Protein AF-A0A1D2R1W0-F1 (afdb_monomer_lite)

Sequence (297 aa):
MSVRGTYRFDIQDDGNIVDNTENIERARRLFRDGTIIGGQWGPGRQGDFVYGGWHCLCHLLAGSGAYQSNSGYLWAAITHAGDEDRYLATVTTREADGTARTVNLDSSEGRNLVEQAALLGYVEGSSMGHISARNVQDPPNAFNSWPRQVFDQTAGSNASGGTVWEHWSTTRDLRRSDPIGDSVLRAYITLVSALGGKFVAAVARGRRTYNHPVQLCALVKAGFIAREEALWDTTPYRIPSDAERLLQEARPDDCLRAVESLSWTPSGGQRYFMFSRKINSWSDRRSVEYDLNLQGI

Structure (mmCIF, N/CA/C/O backbone):
data_AF-A0A1D2R1W0-F1
#
_entry.id   AF-A0A1D2R1W0-F1
#
loop_
_atom_site.group_PDB
_atom_site.id
_atom_site.type_symbol
_atom_site.label_atom_id
_atom_site.label_alt_id
_atom_site.label_comp_id
_atom_site.label_asym_id
_atom_site.label_entity_id
_atom_site.label_seq_id
_atom_site.pdbx_PDB_ins_code
_atom_site.Cartn_x
_atom_site.Cartn_y
_atom_site.Cartn_z
_atom_site.occupancy
_atom_site.B_iso_or_equiv
_atom_site.auth_seq_id
_atom_site.auth_comp_id
_atom_site.auth_asym_id
_atom_site.auth_atom_id
_atom_site.pdbx_PDB_model_num
ATOM 1 N N . MET A 1 1 ? 3.106 -25.312 -1.133 1.00 69.19 1 MET A N 1
ATOM 2 C CA . MET A 1 1 ? 3.716 -24.087 -1.694 1.00 69.19 1 MET A CA 1
ATOM 3 C C . MET A 1 1 ? 3.819 -24.217 -3.200 1.00 69.19 1 MET A C 1
ATOM 5 O O . MET A 1 1 ? 4.517 -25.101 -3.689 1.00 69.19 1 MET A O 1
ATOM 9 N N . SER A 1 2 ? 3.073 -23.382 -3.916 1.00 92.69 2 SER A N 1
ATOM 10 C CA . SER A 1 2 ? 3.130 -23.280 -5.376 1.00 92.69 2 SER A CA 1
ATOM 11 C C . SER A 1 2 ? 3.829 -21.975 -5.778 1.00 92.69 2 SER A C 1
ATOM 13 O O . SER A 1 2 ? 4.151 -21.156 -4.917 1.00 92.69 2 SER A O 1
ATOM 15 N N . VAL A 1 3 ? 4.138 -21.806 -7.067 1.00 96.69 3 VAL A N 1
ATOM 16 C CA . VAL A 1 3 ? 4.799 -20.598 -7.588 1.00 96.69 3 VAL A CA 1
ATOM 17 C C . VAL A 1 3 ? 3.959 -19.946 -8.681 1.00 96.69 3 VAL A C 1
ATOM 19 O O . VAL A 1 3 ? 3.321 -20.653 -9.463 1.00 96.69 3 VAL A O 1
ATOM 22 N N . ARG A 1 4 ? 3.992 -18.611 -8.775 1.00 97.31 4 ARG A N 1
ATOM 23 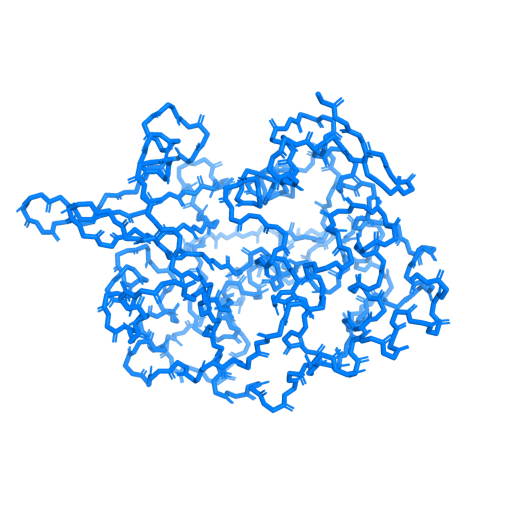C CA . ARG A 1 4 ? 3.219 -17.835 -9.760 1.00 97.31 4 ARG A CA 1
ATOM 24 C C . ARG A 1 4 ? 4.104 -16.954 -10.650 1.00 97.31 4 ARG A C 1
ATOM 26 O O . ARG A 1 4 ? 5.038 -16.307 -10.177 1.00 97.31 4 ARG A O 1
ATOM 33 N N . GLY A 1 5 ? 3.753 -16.911 -11.940 1.00 97.44 5 GLY A N 1
ATOM 34 C CA . GLY A 1 5 ? 4.282 -15.995 -12.961 1.00 97.44 5 GLY A CA 1
ATOM 35 C C . GLY A 1 5 ? 5.772 -16.125 -13.288 1.00 97.44 5 GLY A C 1
ATOM 36 O O . GLY A 1 5 ? 6.462 -17.047 -12.851 1.00 97.44 5 GLY A O 1
ATOM 37 N N . THR A 1 6 ? 6.278 -15.193 -14.101 1.00 97.94 6 THR A N 1
ATOM 38 C CA . THR A 1 6 ? 7.645 -15.264 -14.652 1.00 97.94 6 THR A CA 1
ATOM 39 C C . THR A 1 6 ? 8.744 -15.061 -13.606 1.00 97.94 6 THR A C 1
ATOM 41 O O . THR A 1 6 ? 9.870 -15.514 -13.816 1.00 97.94 6 THR A O 1
ATOM 44 N N . TYR A 1 7 ? 8.429 -14.436 -12.466 1.00 98.19 7 TYR A N 1
ATOM 45 C CA . TYR A 1 7 ? 9.367 -14.234 -11.352 1.00 98.19 7 TYR A CA 1
ATOM 46 C C . TYR A 1 7 ? 9.275 -15.347 -10.307 1.00 98.19 7 TYR A C 1
ATOM 48 O O . TYR A 1 7 ? 10.108 -15.394 -9.401 1.00 98.19 7 TYR A O 1
ATOM 56 N N . ARG A 1 8 ? 8.321 -16.278 -10.471 1.00 98.06 8 ARG A N 1
ATOM 57 C CA . ARG A 1 8 ? 8.125 -17.456 -9.620 1.00 98.06 8 ARG A CA 1
ATOM 58 C C . ARG A 1 8 ? 7.951 -17.083 -8.147 1.00 98.06 8 ARG A C 1
ATOM 60 O O . ARG A 1 8 ? 8.644 -17.644 -7.303 1.00 98.06 8 ARG A O 1
ATOM 67 N N . PHE A 1 9 ? 7.069 -16.126 -7.857 1.00 98.50 9 PHE A N 1
ATOM 68 C CA . PHE A 1 9 ? 6.722 -15.778 -6.476 1.00 98.50 9 PHE A CA 1
ATOM 69 C C . PHE A 1 9 ? 6.135 -16.993 -5.767 1.00 98.50 9 PHE A C 1
ATOM 71 O O . PHE A 1 9 ? 5.276 -17.664 -6.340 1.00 98.50 9 PHE A O 1
ATOM 78 N N . ASP A 1 10 ? 6.590 -17.261 -4.545 1.00 98.38 10 ASP A N 1
ATOM 79 C CA . ASP A 1 10 ? 6.006 -18.310 -3.714 1.00 98.38 10 ASP A CA 1
ATOM 80 C C . ASP A 1 10 ? 4.635 -17.834 -3.233 1.00 98.38 10 ASP A C 1
ATOM 82 O O . ASP A 1 10 ? 4.507 -16.704 -2.747 1.00 98.38 10 ASP A O 1
ATOM 86 N N . ILE A 1 11 ? 3.624 -18.688 -3.371 1.00 97.69 11 ILE A N 1
ATOM 87 C CA . ILE A 1 11 ? 2.249 -18.391 -2.970 1.00 97.69 11 ILE A CA 1
ATOM 88 C C . ILE A 1 11 ? 1.734 -19.400 -1.938 1.00 97.69 11 ILE A C 1
ATOM 90 O O . ILE A 1 11 ? 2.079 -20.592 -1.959 1.00 97.69 11 ILE A O 1
ATOM 94 N N . GLN A 1 12 ? 0.922 -18.876 -1.025 1.00 94.38 12 GLN A N 1
ATOM 95 C CA . GLN A 1 12 ? 0.137 -19.610 -0.045 1.00 94.38 12 GLN A CA 1
ATOM 96 C C . GLN A 1 12 ? -1.033 -20.334 -0.728 1.00 94.38 12 GLN A C 1
ATOM 98 O O . GLN A 1 12 ? -1.335 -20.097 -1.902 1.00 94.38 12 GLN A O 1
ATOM 103 N N . ASP A 1 13 ? -1.698 -21.228 0.003 1.00 92.62 13 ASP A N 1
ATOM 104 C CA . ASP A 1 13 ? -2.807 -22.025 -0.535 1.00 92.62 13 ASP A CA 1
ATOM 105 C C . ASP A 1 13 ? -4.048 -21.171 -0.860 1.00 92.62 13 ASP A C 1
ATOM 107 O O . ASP A 1 13 ? -4.840 -21.535 -1.727 1.00 92.62 13 ASP A O 1
ATOM 111 N N . ASP A 1 14 ? -4.187 -20.005 -0.223 1.00 90.06 14 ASP A N 1
ATOM 112 C CA . ASP A 1 14 ? -5.220 -19.004 -0.516 1.00 90.06 14 ASP A CA 1
ATOM 113 C C . ASP A 1 14 ? -4.886 -18.107 -1.731 1.00 90.06 14 ASP A C 1
ATOM 115 O O . ASP A 1 14 ? -5.702 -17.279 -2.137 1.00 90.06 14 ASP A O 1
ATOM 119 N N . GLY A 1 15 ? -3.705 -18.285 -2.336 1.00 93.19 15 GLY A N 1
ATOM 120 C CA . GLY A 1 15 ? -3.223 -17.525 -3.491 1.00 93.19 15 GLY A CA 1
ATOM 121 C C . GLY A 1 15 ? -2.448 -16.245 -3.157 1.00 93.19 15 GLY A C 1
ATOM 122 O O . GLY A 1 15 ? -1.942 -15.595 -4.083 1.00 93.19 15 GLY A O 1
ATOM 123 N N . ASN A 1 16 ? -2.306 -15.888 -1.878 1.00 94.81 16 ASN A N 1
ATOM 124 C CA . ASN A 1 16 ? -1.519 -14.735 -1.447 1.00 94.81 16 ASN A CA 1
ATOM 125 C C . ASN A 1 16 ? -0.018 -15.019 -1.555 1.00 94.81 16 ASN A C 1
ATOM 127 O O . ASN A 1 16 ? 0.421 -16.168 -1.500 1.00 94.81 16 ASN A O 1
ATOM 131 N N . ILE A 1 17 ? 0.798 -13.978 -1.727 1.00 96.69 17 ILE A N 1
ATOM 132 C CA . ILE A 1 17 ? 2.256 -14.157 -1.706 1.00 96.69 17 ILE A CA 1
ATOM 133 C C . ILE A 1 17 ? 2.708 -14.547 -0.296 1.00 96.69 17 ILE A C 1
ATOM 135 O O . ILE A 1 17 ? 2.158 -14.077 0.696 1.00 96.69 17 ILE A O 1
ATOM 139 N N . VAL A 1 18 ? 3.716 -15.408 -0.204 1.00 97.38 18 VAL A N 1
ATOM 140 C CA . VAL A 1 18 ? 4.336 -15.765 1.078 1.00 97.38 18 VAL A CA 1
ATOM 141 C C . VAL A 1 18 ? 5.225 -14.618 1.556 1.00 97.38 18 VAL A C 1
ATOM 143 O O . VAL A 1 18 ? 6.026 -14.097 0.775 1.00 97.38 18 VAL A O 1
ATOM 146 N N . ASP A 1 19 ? 5.139 -14.269 2.837 1.00 96.75 19 ASP A N 1
ATOM 147 C CA . ASP A 1 19 ? 6.127 -13.407 3.479 1.00 96.75 19 ASP A CA 1
ATOM 148 C C . ASP A 1 19 ? 7.422 -14.184 3.761 1.00 96.75 19 ASP A C 1
ATOM 150 O O . ASP A 1 19 ? 7.535 -14.945 4.725 1.00 96.75 19 ASP A O 1
ATOM 154 N N . ASN A 1 20 ? 8.384 -14.071 2.843 1.00 97.31 20 ASN A N 1
ATOM 155 C CA . ASN A 1 20 ? 9.703 -14.677 2.971 1.00 97.31 20 ASN A CA 1
ATOM 156 C C . ASN A 1 20 ? 10.786 -13.841 2.271 1.00 97.31 20 ASN A C 1
ATOM 158 O O . ASN A 1 20 ? 10.518 -12.960 1.446 1.00 97.31 20 ASN A O 1
ATOM 162 N N . THR A 1 21 ? 12.047 -14.136 2.597 1.00 97.31 21 THR A N 1
ATOM 163 C CA . THR A 1 21 ? 13.203 -13.395 2.066 1.00 97.31 21 THR A CA 1
ATOM 164 C C . THR A 1 21 ? 13.310 -13.521 0.545 1.00 97.31 21 THR A C 1
ATOM 166 O O . THR A 1 21 ? 13.669 -12.560 -0.135 1.00 97.31 21 THR A O 1
ATOM 169 N N . GLU A 1 22 ? 12.957 -14.673 -0.016 1.00 98.12 22 GLU A N 1
ATOM 170 C CA . GLU A 1 22 ? 12.987 -14.928 -1.452 1.00 98.12 22 GLU A CA 1
ATOM 171 C C . GLU A 1 22 ? 11.988 -14.041 -2.211 1.00 98.12 22 GLU A C 1
ATOM 173 O O . GLU A 1 22 ? 12.344 -13.449 -3.230 1.00 98.12 22 GLU A O 1
ATOM 178 N N . ASN A 1 23 ? 10.757 -13.885 -1.718 1.00 98.44 23 ASN A N 1
ATOM 179 C CA . ASN A 1 23 ? 9.746 -13.006 -2.302 1.00 98.44 23 ASN A CA 1
ATOM 180 C C . ASN A 1 23 ? 10.109 -11.528 -2.154 1.00 98.44 23 ASN A C 1
ATOM 182 O O . ASN A 1 23 ? 9.858 -10.766 -3.089 1.00 98.44 23 ASN A O 1
ATOM 186 N N . ILE A 1 24 ? 10.771 -11.131 -1.064 1.00 98.31 24 ILE A N 1
ATOM 187 C CA . ILE A 1 24 ? 11.339 -9.781 -0.926 1.00 98.31 24 ILE A CA 1
ATOM 188 C C . ILE A 1 24 ? 12.359 -9.513 -2.039 1.00 98.31 24 ILE A C 1
ATOM 190 O O . ILE A 1 24 ? 12.272 -8.499 -2.733 1.00 98.31 24 ILE A O 1
ATOM 194 N N . GLU A 1 25 ? 13.287 -10.438 -2.292 1.00 98.31 25 GLU A N 1
ATOM 195 C CA . GLU A 1 25 ? 14.285 -10.262 -3.354 1.00 98.31 25 GLU A CA 1
ATOM 196 C C . GLU A 1 25 ? 13.682 -10.357 -4.767 1.00 98.31 25 GLU A C 1
ATOM 198 O O . GLU A 1 25 ? 14.084 -9.614 -5.669 1.00 98.31 25 GLU A O 1
ATOM 203 N N . ARG A 1 26 ? 12.659 -11.196 -4.976 1.00 98.44 26 ARG A N 1
ATOM 204 C CA . ARG A 1 26 ? 11.894 -11.226 -6.236 1.00 98.44 26 ARG A CA 1
ATOM 205 C C . ARG A 1 26 ? 11.154 -9.913 -6.474 1.00 98.44 26 ARG A C 1
ATOM 207 O O . ARG A 1 26 ? 11.188 -9.409 -7.595 1.00 98.44 26 ARG A O 1
ATOM 214 N N . ALA A 1 27 ? 10.543 -9.328 -5.445 1.00 98.25 27 ALA A N 1
ATOM 215 C CA . ALA A 1 27 ? 9.885 -8.027 -5.532 1.00 98.25 27 ALA A CA 1
ATOM 216 C C . ALA A 1 27 ? 10.893 -6.903 -5.791 1.00 98.25 27 ALA A C 1
ATOM 218 O O . ALA A 1 27 ? 10.661 -6.051 -6.647 1.00 98.25 27 ALA A O 1
ATOM 219 N N . ARG A 1 28 ? 12.063 -6.948 -5.145 1.00 97.94 28 ARG A N 1
ATOM 220 C CA . ARG A 1 28 ? 13.163 -6.009 -5.399 1.00 97.94 28 ARG A CA 1
ATOM 221 C C . ARG A 1 28 ? 13.593 -6.042 -6.858 1.00 97.94 28 ARG A C 1
ATOM 223 O O . ARG A 1 28 ? 13.777 -4.997 -7.478 1.00 97.94 28 ARG A O 1
ATOM 230 N N . ARG A 1 29 ? 13.754 -7.248 -7.411 1.00 97.62 29 ARG A N 1
ATOM 231 C CA . ARG A 1 29 ? 14.070 -7.439 -8.827 1.00 97.62 29 ARG A CA 1
ATOM 232 C C . ARG A 1 29 ? 12.937 -6.926 -9.711 1.00 97.62 29 ARG A C 1
ATOM 234 O O . ARG A 1 29 ? 13.224 -6.258 -10.695 1.00 97.62 29 ARG A O 1
ATOM 241 N N . LEU A 1 30 ? 11.687 -7.232 -9.366 1.00 98.06 30 LEU A N 1
ATOM 242 C CA . LEU A 1 30 ? 10.503 -6.831 -10.122 1.00 98.06 30 LEU A CA 1
ATOM 243 C C . LEU A 1 30 ? 10.423 -5.312 -10.260 1.00 98.06 30 LEU A C 1
ATOM 245 O O . LEU A 1 30 ? 10.490 -4.810 -11.374 1.00 98.06 30 LEU A O 1
ATOM 249 N N . PHE A 1 31 ? 10.364 -4.576 -9.150 1.00 97.25 31 PHE A N 1
ATOM 250 C CA . PHE A 1 31 ? 10.166 -3.123 -9.174 1.00 97.25 31 PHE A CA 1
ATOM 251 C C . PHE A 1 31 ? 11.340 -2.338 -9.771 1.00 97.25 31 PHE A C 1
ATOM 253 O O . PHE A 1 31 ? 11.187 -1.160 -10.079 1.00 97.25 31 PHE A O 1
ATOM 260 N N . ARG A 1 32 ? 12.494 -2.979 -9.969 1.00 95.69 32 ARG A N 1
ATOM 261 C CA . ARG A 1 32 ? 13.658 -2.409 -10.662 1.00 95.69 32 ARG A CA 1
ATOM 262 C C . ARG A 1 32 ? 13.778 -2.862 -12.117 1.00 95.69 32 ARG A C 1
ATOM 264 O O . ARG A 1 32 ? 14.690 -2.427 -12.817 1.00 95.69 32 ARG A O 1
ATOM 271 N N . ASP A 1 33 ? 12.909 -3.753 -12.584 1.00 96.00 33 ASP A N 1
ATOM 272 C CA . ASP A 1 33 ? 12.961 -4.249 -13.951 1.00 96.00 33 ASP A CA 1
ATOM 273 C C . ASP A 1 33 ? 12.237 -3.279 -14.887 1.00 96.00 33 ASP A C 1
ATOM 275 O O . ASP A 1 33 ? 11.011 -3.195 -14.910 1.00 96.00 33 ASP A O 1
ATOM 279 N N . GLY A 1 34 ? 13.010 -2.526 -15.668 1.00 94.44 34 GLY A N 1
ATOM 280 C CA . GLY A 1 34 ? 12.471 -1.629 -16.689 1.00 94.44 34 GLY A CA 1
ATOM 281 C C . GLY A 1 34 ? 11.994 -2.342 -17.946 1.00 94.44 34 GLY A C 1
ATOM 282 O O . GLY A 1 34 ? 11.204 -1.787 -18.704 1.00 94.44 34 GLY A O 1
ATOM 283 N N . THR A 1 35 ? 12.463 -3.562 -18.188 1.00 95.69 35 THR A N 1
ATOM 284 C CA . THR A 1 35 ? 12.153 -4.321 -19.402 1.00 95.69 35 THR A CA 1
ATOM 285 C C . THR A 1 35 ? 10.722 -4.830 -19.353 1.00 95.69 35 THR A C 1
ATOM 287 O O . THR A 1 35 ? 9.994 -4.693 -20.334 1.00 95.69 35 THR A O 1
ATOM 290 N N . ILE A 1 36 ? 10.281 -5.361 -18.206 1.00 96.62 36 ILE A N 1
ATOM 291 C CA . ILE A 1 36 ? 8.913 -5.887 -18.060 1.00 96.62 36 ILE A CA 1
ATOM 292 C C . ILE A 1 36 ? 7.835 -4.798 -18.198 1.00 96.62 36 ILE A C 1
ATOM 294 O O . ILE A 1 36 ? 6.724 -5.100 -18.623 1.00 96.62 36 ILE A O 1
ATOM 298 N N . ILE A 1 37 ? 8.179 -3.538 -17.916 1.00 95.44 37 ILE A N 1
ATOM 299 C CA . ILE A 1 37 ? 7.308 -2.368 -18.116 1.00 95.44 37 ILE A CA 1
ATOM 300 C C . ILE A 1 37 ? 7.643 -1.569 -19.387 1.00 95.44 37 ILE A C 1
ATOM 302 O O . ILE A 1 37 ? 7.121 -0.473 -19.567 1.00 95.44 37 ILE A O 1
ATOM 306 N N . GLY A 1 38 ? 8.542 -2.048 -20.255 1.00 93.75 38 GLY A N 1
ATOM 307 C CA . GLY A 1 38 ? 8.918 -1.350 -21.493 1.00 93.75 38 GLY A CA 1
ATOM 308 C C . GLY A 1 38 ? 9.439 0.081 -21.286 1.00 93.75 38 GLY A C 1
ATOM 309 O O . GLY A 1 38 ? 9.146 0.968 -22.084 1.00 93.75 38 GLY A O 1
ATOM 310 N N . GLY A 1 39 ? 10.149 0.336 -20.184 1.00 92.25 39 GLY A N 1
ATOM 311 C CA . GLY A 1 39 ? 10.665 1.656 -19.809 1.00 92.25 39 GLY A CA 1
ATOM 312 C C . GLY A 1 39 ? 9.606 2.640 -19.298 1.00 92.25 39 GLY A C 1
ATOM 313 O O . GLY A 1 39 ? 9.901 3.821 -19.125 1.00 92.25 39 GLY A O 1
ATOM 314 N N . GLN A 1 40 ? 8.376 2.190 -19.042 1.00 92.12 40 GLN A N 1
ATOM 315 C CA . GLN A 1 40 ? 7.261 3.039 -18.623 1.00 92.12 40 GLN A CA 1
ATOM 316 C C . GLN A 1 40 ? 7.263 3.308 -17.109 1.00 92.12 40 GLN A C 1
ATOM 318 O O . GLN A 1 40 ? 6.320 2.969 -16.395 1.00 92.12 40 GLN A O 1
ATOM 323 N N . TRP A 1 41 ? 8.326 3.938 -16.609 1.00 90.31 41 TRP A N 1
ATOM 324 C CA . TRP A 1 41 ? 8.574 4.147 -15.174 1.00 90.31 41 TRP A CA 1
ATOM 325 C C . TRP A 1 41 ? 7.561 5.065 -14.476 1.00 90.31 41 TRP A C 1
ATOM 327 O O . TRP A 1 41 ? 7.306 4.898 -13.285 1.00 90.31 41 TRP A O 1
ATOM 337 N N . GLY A 1 42 ? 6.956 5.998 -15.219 1.00 87.31 42 GLY A N 1
ATOM 338 C CA . GLY A 1 42 ? 6.108 7.070 -14.688 1.00 87.31 42 GLY A CA 1
ATOM 339 C C . GLY A 1 42 ? 6.844 8.422 -14.661 1.00 87.31 42 GLY A C 1
ATOM 340 O O . GLY A 1 42 ? 7.849 8.575 -15.357 1.00 87.31 42 GLY A O 1
ATOM 341 N N . PRO A 1 43 ? 6.343 9.433 -13.926 1.00 84.06 43 PRO A N 1
ATOM 342 C CA . PRO A 1 43 ? 6.975 10.752 -13.842 1.00 84.06 43 PRO A CA 1
ATOM 343 C C . PRO A 1 43 ? 8.323 10.674 -13.118 1.00 84.06 43 PRO A C 1
ATOM 345 O O . PRO A 1 43 ? 8.452 9.922 -12.169 1.00 84.06 43 PRO A O 1
ATOM 348 N N . GLY A 1 44 ? 9.317 11.469 -13.508 1.00 78.06 44 GLY A N 1
ATOM 349 C CA . GLY A 1 44 ? 10.637 11.482 -12.864 1.00 78.06 44 GLY A CA 1
ATOM 350 C C . GLY A 1 44 ? 11.765 11.624 -13.877 1.00 78.06 44 GLY A C 1
ATOM 351 O O . GLY A 1 44 ? 11.526 11.672 -15.086 1.00 78.06 44 GLY A O 1
ATOM 352 N N . ARG A 1 45 ? 13.003 11.712 -13.395 1.00 76.88 45 ARG A N 1
ATOM 353 C CA . ARG A 1 45 ? 14.193 11.692 -14.256 1.00 76.88 45 ARG A CA 1
ATOM 354 C C . ARG A 1 45 ? 14.674 10.256 -14.405 1.00 76.88 45 ARG A C 1
ATOM 356 O O . ARG A 1 45 ? 14.542 9.463 -13.483 1.00 76.88 45 ARG A O 1
ATOM 363 N N . GLN A 1 46 ? 15.302 9.930 -15.535 1.00 68.88 46 GLN A N 1
ATOM 364 C CA . GLN A 1 46 ? 15.852 8.588 -15.769 1.00 68.88 46 GLN A CA 1
ATOM 365 C C . GLN A 1 46 ? 16.786 8.124 -14.631 1.00 68.88 46 GLN A C 1
ATOM 367 O O . GLN A 1 46 ? 16.766 6.953 -14.263 1.00 68.88 46 GLN A O 1
ATOM 372 N N . GLY A 1 47 ? 17.555 9.049 -14.040 1.00 75.00 47 GLY A N 1
ATOM 373 C CA . GLY A 1 47 ? 18.438 8.776 -12.900 1.00 75.00 47 GLY A CA 1
ATOM 374 C C . GLY A 1 47 ? 17.718 8.294 -11.636 1.00 75.00 47 GLY A C 1
ATOM 375 O O . GLY A 1 47 ? 18.293 7.516 -10.880 1.00 75.00 47 GLY A O 1
ATOM 376 N N . ASP A 1 48 ? 16.451 8.669 -11.442 1.00 77.00 48 ASP A N 1
ATOM 377 C CA . ASP A 1 48 ? 15.675 8.288 -10.258 1.00 77.00 48 ASP A CA 1
ATOM 378 C C . ASP A 1 48 ? 15.351 6.781 -10.221 1.00 77.00 48 ASP A C 1
ATOM 380 O O . ASP A 1 48 ? 14.960 6.248 -9.185 1.00 77.00 48 ASP A O 1
ATOM 384 N N . PHE A 1 49 ? 15.483 6.094 -11.360 1.00 82.81 49 PHE A N 1
ATOM 385 C CA . PHE 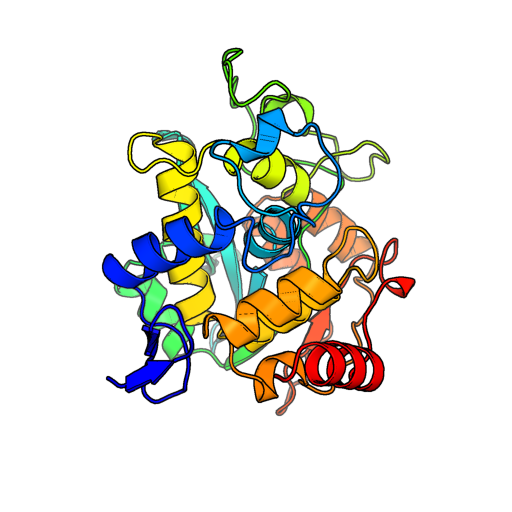A 1 49 ? 15.077 4.698 -11.549 1.00 82.81 49 PHE A CA 1
ATOM 386 C C . PHE A 1 49 ? 16.265 3.739 -11.701 1.00 82.81 49 PHE A C 1
ATOM 388 O O . PHE A 1 49 ? 16.077 2.559 -11.975 1.00 82.81 49 PHE A O 1
ATOM 395 N N . VAL A 1 50 ? 17.501 4.219 -11.512 1.00 84.44 50 VAL A N 1
ATOM 396 C CA . VAL A 1 50 ? 18.707 3.367 -11.575 1.00 84.44 50 VAL A CA 1
ATOM 397 C C . VAL A 1 50 ? 18.659 2.284 -10.492 1.00 84.44 50 VAL A C 1
ATOM 399 O O . VAL A 1 50 ? 18.923 1.106 -10.750 1.00 84.44 50 VAL A O 1
ATOM 402 N N . TYR A 1 51 ? 18.281 2.684 -9.278 1.00 86.31 51 TYR A N 1
ATOM 403 C CA . TYR A 1 51 ? 18.011 1.780 -8.158 1.00 86.31 51 TYR A CA 1
ATOM 404 C C . TYR A 1 51 ? 16.579 1.897 -7.634 1.00 86.31 51 TYR A C 1
ATOM 406 O O . TYR A 1 51 ? 16.203 1.131 -6.747 1.00 86.31 51 TYR A O 1
ATOM 414 N N . GLY A 1 52 ? 15.793 2.817 -8.194 1.00 87.38 52 GLY A N 1
ATOM 415 C CA . GLY A 1 52 ? 14.442 3.105 -7.750 1.00 87.38 52 GLY A CA 1
ATOM 416 C C . GLY A 1 52 ? 13.373 2.188 -8.334 1.00 87.38 52 GLY A C 1
ATOM 417 O O . GLY A 1 52 ? 13.585 1.489 -9.325 1.00 87.38 52 GLY A O 1
ATOM 418 N N . GLY A 1 53 ? 12.212 2.212 -7.687 1.00 92.06 53 GLY A N 1
ATOM 419 C CA . GLY A 1 53 ? 11.018 1.486 -8.093 1.00 92.06 53 GLY A CA 1
ATOM 420 C C . GLY A 1 53 ? 10.196 2.187 -9.178 1.00 92.06 53 GLY A C 1
ATOM 421 O O . GLY A 1 53 ? 10.348 3.381 -9.448 1.00 92.06 53 GLY A O 1
ATOM 422 N N . TRP A 1 54 ? 9.264 1.441 -9.769 1.00 94.31 54 TRP A N 1
ATOM 423 C CA . TRP A 1 54 ? 8.209 1.983 -10.631 1.00 94.31 54 TRP A CA 1
ATOM 424 C C . TRP A 1 54 ? 7.324 2.987 -9.887 1.00 94.31 54 TRP A C 1
ATOM 426 O O . TRP A 1 54 ? 7.123 2.869 -8.678 1.00 94.31 54 TRP A O 1
ATOM 436 N N . HIS A 1 55 ? 6.698 3.918 -10.611 1.00 93.81 55 HIS A N 1
ATOM 437 C CA . HIS A 1 55 ? 5.828 4.916 -9.990 1.00 93.81 55 HIS A CA 1
ATOM 438 C C . HIS A 1 55 ? 4.656 4.337 -9.195 1.00 93.81 55 HIS A C 1
ATOM 440 O O . HIS A 1 55 ? 4.333 4.879 -8.142 1.00 93.81 55 HIS A O 1
ATOM 446 N N . CYS A 1 56 ? 4.046 3.228 -9.620 1.00 95.50 56 CYS A N 1
ATOM 447 C CA . CYS A 1 56 ? 2.949 2.641 -8.856 1.00 95.50 56 CYS A CA 1
ATOM 448 C C . CYS A 1 56 ? 3.370 2.200 -7.448 1.00 95.50 56 CYS A C 1
ATOM 450 O O . CYS A 1 56 ? 2.517 2.162 -6.566 1.00 95.50 56 CYS A O 1
ATOM 452 N N . LEU A 1 57 ? 4.656 1.893 -7.215 1.00 97.38 57 LEU A N 1
ATOM 453 C CA . LEU A 1 57 ? 5.124 1.355 -5.940 1.00 97.38 57 LEU A CA 1
ATOM 454 C C . LEU A 1 57 ? 4.867 2.320 -4.780 1.00 97.38 57 LEU A C 1
ATOM 456 O O . LEU A 1 57 ? 4.422 1.878 -3.728 1.00 97.38 57 LEU A O 1
ATOM 460 N N . CYS A 1 58 ? 5.045 3.630 -4.964 1.00 96.81 58 CYS A N 1
ATOM 461 C CA . CYS A 1 58 ? 4.779 4.575 -3.879 1.00 96.81 58 CYS A CA 1
ATOM 462 C C . CYS A 1 58 ? 3.296 4.618 -3.473 1.00 96.81 58 CYS A C 1
ATOM 464 O O . CYS A 1 58 ? 2.987 4.775 -2.296 1.00 96.81 58 CYS A O 1
ATOM 466 N N . HIS A 1 59 ? 2.373 4.403 -4.418 1.00 97.50 59 HIS A N 1
ATOM 467 C CA . HIS A 1 59 ? 0.944 4.277 -4.109 1.00 97.50 59 HIS A CA 1
ATOM 468 C C . HIS A 1 59 ? 0.643 2.948 -3.422 1.00 97.50 59 HIS A C 1
ATOM 470 O O . HIS A 1 59 ? -0.107 2.931 -2.452 1.00 97.50 59 HIS A O 1
ATOM 476 N N . LEU A 1 60 ? 1.243 1.854 -3.905 1.00 98.31 60 LEU A N 1
ATOM 477 C CA . LEU A 1 60 ? 1.093 0.515 -3.329 1.00 98.31 60 LEU A CA 1
ATOM 478 C C . LEU A 1 60 ? 1.531 0.473 -1.860 1.00 98.31 60 LEU A C 1
ATOM 480 O O . LEU A 1 60 ? 0.826 -0.102 -1.040 1.00 98.31 60 LEU A O 1
ATOM 484 N N . LEU A 1 61 ? 2.653 1.114 -1.535 1.00 98.44 61 LEU A N 1
ATOM 485 C CA . LEU A 1 61 ? 3.183 1.207 -0.173 1.00 98.44 61 LEU A CA 1
ATOM 486 C C . LEU A 1 61 ? 2.332 2.086 0.741 1.00 98.44 61 LEU A C 1
ATOM 488 O O . LEU A 1 61 ? 2.163 1.778 1.913 1.00 98.44 61 LEU A O 1
ATOM 492 N N . ALA A 1 62 ? 1.792 3.175 0.193 1.00 98.25 62 ALA A N 1
ATOM 493 C CA . ALA A 1 62 ? 0.951 4.106 0.933 1.00 98.25 62 ALA A CA 1
ATOM 494 C C . ALA A 1 62 ? -0.471 3.577 1.171 1.00 98.25 62 ALA A C 1
ATOM 496 O O . ALA A 1 62 ? -1.200 4.135 1.989 1.00 98.25 62 ALA A O 1
ATOM 497 N N . GLY A 1 63 ? -0.886 2.557 0.414 1.00 98.19 63 GLY A N 1
ATOM 498 C CA . GLY A 1 63 ? -2.174 1.897 0.566 1.00 98.19 63 GLY A CA 1
ATOM 499 C C . GLY A 1 63 ? -2.264 1.091 1.858 1.00 98.19 63 GLY A C 1
ATOM 500 O O . GLY A 1 63 ? -1.269 0.779 2.510 1.00 98.19 63 GLY A O 1
ATOM 501 N N . SER A 1 64 ? -3.485 0.762 2.257 1.00 98.56 64 SER A N 1
ATOM 502 C CA . SER A 1 64 ? -3.741 0.109 3.541 1.00 98.56 64 SER A CA 1
ATOM 503 C C . SER A 1 64 ? -5.016 -0.729 3.502 1.00 98.56 64 SER A C 1
ATOM 505 O O . SER A 1 64 ? -5.805 -0.642 2.555 1.00 98.56 64 SER A O 1
ATOM 507 N N . GLY A 1 65 ? -5.229 -1.538 4.536 1.00 98.31 65 GLY A N 1
ATOM 508 C CA . GLY A 1 65 ? -6.396 -2.398 4.685 1.00 98.31 65 GLY A CA 1
ATOM 509 C C . GLY A 1 65 ? -7.120 -2.210 6.009 1.00 98.31 65 GLY A C 1
ATOM 510 O O . GLY A 1 65 ? -6.536 -1.795 7.006 1.00 98.31 65 GLY A O 1
ATOM 511 N N . ALA A 1 66 ? -8.406 -2.538 6.009 1.00 98.06 66 ALA A N 1
ATOM 512 C CA . ALA A 1 66 ? -9.252 -2.502 7.192 1.00 98.06 66 ALA A CA 1
ATOM 513 C C . ALA A 1 66 ? -9.826 -3.888 7.473 1.00 98.06 66 ALA A C 1
ATOM 515 O O . ALA A 1 66 ? -10.317 -4.552 6.557 1.00 98.06 66 ALA A O 1
ATOM 516 N N . TYR A 1 67 ? -9.825 -4.293 8.738 1.00 97.31 67 TYR A N 1
ATOM 517 C CA . TYR A 1 67 ? -10.457 -5.532 9.183 1.00 97.31 67 TYR A CA 1
ATOM 518 C C . TYR A 1 67 ? -11.517 -5.250 10.248 1.00 97.31 67 TYR A C 1
ATOM 520 O O . TYR A 1 67 ? -11.462 -4.238 10.945 1.00 97.31 67 TYR A O 1
ATOM 528 N N . GLN A 1 68 ? -12.454 -6.182 10.399 1.00 95.69 68 GLN A N 1
ATOM 529 C CA . GLN A 1 68 ? -13.382 -6.262 11.518 1.00 95.69 68 GLN A CA 1
ATOM 530 C C . GLN A 1 68 ? -12.981 -7.429 12.415 1.00 95.69 68 GLN A C 1
ATOM 532 O O . GLN A 1 68 ? -13.041 -8.585 12.002 1.00 95.69 68 GLN A O 1
ATOM 537 N N . SER A 1 69 ? -12.622 -7.125 13.655 1.00 94.06 69 SER A N 1
ATOM 538 C CA . SER A 1 69 ? -12.462 -8.102 14.730 1.00 94.06 69 SER A CA 1
ATOM 539 C C . SER A 1 69 ? -13.679 -8.080 15.664 1.00 94.06 69 SER A C 1
ATOM 541 O O . SER A 1 69 ? -14.534 -7.192 15.574 1.00 94.06 69 SER A O 1
ATOM 543 N N . ASN A 1 70 ? -13.734 -9.016 16.613 1.00 91.19 70 ASN A N 1
ATOM 544 C CA . ASN A 1 70 ? -14.750 -9.011 17.673 1.00 91.19 70 ASN A CA 1
ATOM 545 C C . ASN A 1 70 ? -14.643 -7.787 18.600 1.00 91.19 70 ASN A C 1
ATOM 547 O O . ASN A 1 70 ? -15.643 -7.375 19.181 1.00 91.19 70 ASN A O 1
ATOM 551 N N . SER A 1 71 ? -13.447 -7.205 18.725 1.00 89.81 71 SER A N 1
ATOM 552 C CA . SER A 1 71 ? -13.172 -6.057 19.600 1.00 89.81 71 SER A CA 1
ATOM 553 C C .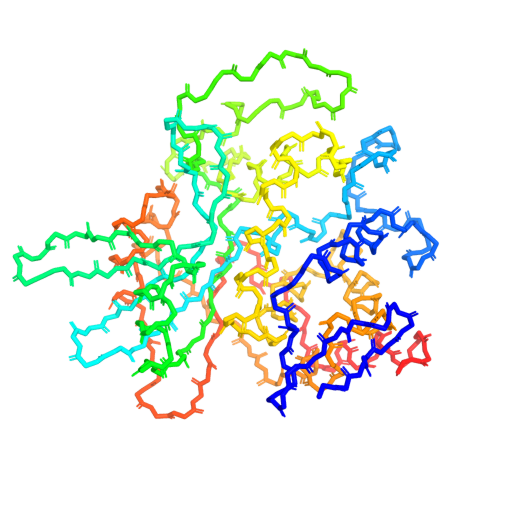 SER A 1 71 ? -13.318 -4.705 18.893 1.00 89.81 71 SER A C 1
ATOM 555 O O . SER A 1 71 ? -13.155 -3.667 19.526 1.00 89.81 71 SER A O 1
ATOM 557 N N . GLY A 1 72 ? -13.619 -4.699 17.591 1.00 94.31 72 GLY A N 1
ATOM 558 C CA . GLY A 1 72 ? -13.733 -3.484 16.788 1.00 94.31 72 GLY A CA 1
ATOM 559 C C . GLY A 1 72 ? -12.952 -3.563 15.481 1.00 94.31 72 GLY A C 1
ATOM 560 O O . GLY A 1 72 ? -12.665 -4.647 14.969 1.00 94.31 72 GLY A O 1
ATOM 561 N N . TYR A 1 73 ? -12.628 -2.400 14.929 1.00 97.00 73 TYR A N 1
ATOM 562 C CA . TYR A 1 73 ? -11.909 -2.284 13.666 1.00 97.00 73 TYR A CA 1
ATOM 563 C C . TYR A 1 73 ? -10.399 -2.405 13.860 1.00 97.00 73 TYR A C 1
ATOM 565 O O . TYR A 1 73 ? -9.861 -2.001 14.889 1.00 97.00 73 TYR A O 1
ATOM 573 N N . LEU A 1 74 ? -9.726 -2.924 12.836 1.00 98.12 74 LEU A N 1
ATOM 574 C CA . LEU A 1 74 ? -8.271 -2.943 12.740 1.00 98.12 74 LEU A CA 1
ATOM 575 C C . LEU A 1 74 ? -7.827 -2.177 11.493 1.00 98.12 74 LEU A C 1
ATOM 577 O O . LEU A 1 74 ? -8.462 -2.282 10.440 1.00 98.12 74 LEU A O 1
ATOM 581 N N . TRP A 1 75 ? -6.707 -1.469 11.596 1.00 98.56 75 TRP A N 1
ATOM 582 C CA . TRP A 1 75 ? -6.073 -0.754 10.491 1.00 98.56 75 TRP A CA 1
ATOM 583 C C . TRP A 1 75 ? -4.699 -1.343 10.184 1.00 98.56 75 TRP A C 1
ATOM 585 O O . TRP A 1 75 ? -3.804 -1.247 11.014 1.00 98.56 75 TRP A O 1
ATOM 595 N N . ALA A 1 76 ? -4.527 -1.942 9.006 1.00 98.69 76 ALA A N 1
ATOM 596 C CA . ALA A 1 76 ? -3.265 -2.529 8.566 1.00 98.69 76 ALA A CA 1
ATOM 597 C C . ALA A 1 76 ? -2.575 -1.642 7.522 1.00 98.69 76 ALA A C 1
ATOM 599 O O . ALA A 1 76 ? -3.139 -1.385 6.456 1.00 98.69 76 ALA A O 1
ATOM 600 N N . ALA A 1 77 ? -1.354 -1.194 7.807 1.00 98.69 77 ALA A N 1
ATOM 601 C CA . ALA A 1 77 ? -0.608 -0.263 6.962 1.00 98.69 77 ALA A CA 1
ATOM 602 C C . ALA A 1 77 ? 0.907 -0.390 7.163 1.00 98.69 77 ALA A C 1
ATOM 604 O O . ALA A 1 77 ? 1.372 -0.971 8.148 1.00 98.69 77 ALA A O 1
ATOM 605 N N . ILE A 1 78 ? 1.682 0.213 6.260 1.00 98.75 78 ILE A N 1
ATOM 606 C CA . ILE A 1 78 ? 3.101 0.482 6.503 1.00 98.75 78 ILE A CA 1
ATOM 607 C C . ILE A 1 78 ? 3.203 1.741 7.370 1.00 98.75 78 ILE A C 1
ATOM 609 O O . ILE A 1 78 ? 2.639 2.779 7.030 1.00 98.75 78 ILE A O 1
ATOM 613 N N . THR A 1 79 ? 3.918 1.654 8.489 1.00 97.75 79 THR A N 1
ATOM 614 C CA . THR A 1 79 ? 4.157 2.788 9.396 1.00 97.75 79 THR A CA 1
ATOM 615 C C . THR A 1 79 ? 5.644 2.963 9.669 1.00 97.75 79 THR A C 1
ATOM 617 O O . THR A 1 79 ? 6.432 2.030 9.497 1.00 97.75 79 THR A O 1
ATOM 620 N N . HIS A 1 80 ? 6.025 4.168 10.087 1.00 97.88 80 HIS A N 1
ATOM 621 C CA . HIS A 1 80 ? 7.389 4.498 10.478 1.00 97.88 80 HIS A CA 1
ATOM 622 C C . HIS A 1 80 ? 7.622 4.248 11.973 1.00 97.88 80 HIS A C 1
ATOM 624 O O . HIS A 1 80 ? 6.900 4.766 12.825 1.00 97.88 80 HIS A O 1
ATOM 630 N N . ALA A 1 81 ? 8.655 3.470 12.287 1.00 95.44 81 ALA A N 1
ATOM 631 C CA . ALA A 1 81 ? 9.182 3.284 13.630 1.00 95.44 81 ALA A CA 1
ATOM 632 C C . ALA A 1 81 ? 10.305 4.304 13.875 1.00 95.44 81 ALA A C 1
ATOM 634 O O . ALA A 1 81 ? 11.447 4.099 13.456 1.00 95.44 81 ALA A O 1
ATOM 635 N N . GLY A 1 82 ? 9.960 5.406 14.549 1.00 92.06 82 GLY A N 1
ATOM 636 C CA . GLY A 1 82 ? 10.832 6.573 14.730 1.00 92.06 82 GLY A CA 1
ATOM 637 C C . GLY A 1 82 ? 12.195 6.273 15.354 1.00 92.06 82 GLY A C 1
ATOM 638 O O . GLY A 1 82 ? 13.204 6.766 14.858 1.00 92.06 82 GLY A O 1
ATOM 639 N N . ASP A 1 83 ? 12.233 5.428 16.386 1.00 91.00 83 ASP A N 1
ATOM 640 C CA . ASP A 1 83 ? 13.461 5.136 17.143 1.00 91.00 83 ASP A CA 1
ATOM 641 C C . ASP A 1 83 ? 14.520 4.384 16.318 1.00 91.00 83 ASP A C 1
ATOM 643 O O . ASP A 1 83 ? 15.717 4.504 16.580 1.00 91.00 83 ASP A O 1
ATOM 647 N N . GLU A 1 84 ? 14.094 3.620 15.309 1.00 91.19 84 GLU A N 1
ATOM 648 C CA . GLU A 1 84 ? 14.984 2.844 14.435 1.00 91.19 84 GLU A CA 1
ATOM 649 C C . GLU A 1 84 ? 15.169 3.467 13.045 1.00 91.19 84 GLU A C 1
ATOM 651 O O . GLU A 1 84 ? 15.984 2.973 12.266 1.00 91.19 84 GLU A O 1
ATOM 656 N N . ASP A 1 85 ? 14.397 4.512 12.728 1.00 94.69 85 ASP A N 1
ATOM 657 C CA . ASP A 1 85 ? 14.190 5.042 11.378 1.00 94.69 85 ASP A CA 1
ATOM 658 C C . ASP A 1 85 ? 13.948 3.931 10.340 1.00 94.69 85 ASP A C 1
ATOM 660 O O . ASP A 1 85 ? 14.694 3.757 9.376 1.00 94.69 85 ASP A O 1
ATOM 664 N N . ARG A 1 86 ? 12.910 3.119 10.566 1.00 96.19 86 ARG A N 1
ATOM 665 C CA . ARG A 1 86 ? 12.541 1.993 9.692 1.00 96.19 86 ARG A CA 1
ATOM 666 C C . ARG A 1 86 ? 11.049 1.936 9.454 1.00 96.19 86 ARG A C 1
ATOM 668 O O . ARG A 1 86 ? 10.262 2.475 10.225 1.00 96.19 86 ARG A O 1
ATOM 675 N N . TYR A 1 87 ? 10.665 1.233 8.398 1.00 98.31 87 TYR A N 1
ATOM 676 C CA . TYR A 1 87 ? 9.267 0.986 8.081 1.00 98.31 87 TYR A CA 1
ATOM 677 C C . TYR A 1 87 ? 8.876 -0.443 8.420 1.00 98.31 87 TYR A C 1
ATOM 679 O O . TYR A 1 87 ? 9.616 -1.382 8.127 1.00 98.31 87 TYR A O 1
ATOM 687 N N . LEU A 1 88 ? 7.705 -0.588 9.032 1.00 98.31 88 LEU A N 1
ATOM 688 C CA . LEU A 1 88 ? 7.142 -1.863 9.461 1.00 98.31 88 LEU A CA 1
ATOM 689 C C . LEU A 1 88 ? 5.721 -1.995 8.922 1.00 98.31 88 LEU A C 1
ATOM 691 O O . LEU A 1 88 ? 4.970 -1.017 8.886 1.00 98.31 88 LEU A O 1
ATOM 695 N N . ALA A 1 89 ? 5.333 -3.212 8.552 1.00 98.62 89 ALA A N 1
ATOM 696 C CA . ALA A 1 89 ? 3.929 -3.536 8.372 1.00 98.62 89 ALA A CA 1
ATOM 697 C C . ALA A 1 89 ? 3.303 -3.658 9.758 1.00 98.62 89 ALA A C 1
ATOM 699 O O . ALA A 1 89 ? 3.792 -4.399 10.608 1.00 98.62 89 ALA A O 1
ATOM 700 N N . THR A 1 90 ? 2.235 -2.921 10.013 1.00 98.75 90 THR A N 1
ATOM 701 C CA . THR A 1 90 ? 1.620 -2.882 11.338 1.00 98.75 90 THR A CA 1
ATOM 702 C C . THR A 1 90 ? 0.118 -3.002 11.252 1.00 98.75 90 THR A C 1
ATOM 704 O O . THR A 1 90 ? -0.475 -2.701 10.217 1.00 98.75 90 THR A O 1
ATOM 707 N N . VAL A 1 91 ? -0.479 -3.428 12.358 1.00 98.69 91 VAL A N 1
ATOM 708 C CA . VAL A 1 91 ? -1.912 -3.380 12.605 1.00 98.69 91 VAL A CA 1
ATOM 709 C C . VAL A 1 91 ? -2.186 -2.516 13.830 1.00 98.69 91 VAL A C 1
ATOM 711 O O . VAL A 1 91 ? -1.570 -2.697 14.881 1.00 98.69 91 VAL A O 1
ATOM 714 N N . THR A 1 92 ? -3.106 -1.568 13.696 1.00 98.62 92 THR A N 1
ATOM 715 C CA . THR A 1 92 ? -3.561 -0.691 14.775 1.00 98.62 92 THR A CA 1
ATOM 716 C C . THR A 1 92 ? -4.970 -1.081 15.201 1.00 98.62 92 THR A C 1
ATOM 718 O O . THR A 1 92 ? -5.844 -1.270 14.356 1.00 98.62 92 THR A O 1
ATOM 721 N N . THR A 1 93 ? -5.189 -1.192 16.508 1.00 97.75 93 THR A N 1
ATOM 722 C CA . THR A 1 93 ? -6.471 -1.526 17.147 1.00 97.75 93 THR A CA 1
ATOM 723 C C . THR A 1 93 ? -6.752 -0.565 18.296 1.00 97.75 93 THR A C 1
ATOM 725 O O . THR A 1 93 ? -5.841 0.124 18.757 1.00 97.75 93 THR A O 1
ATOM 728 N N . ARG A 1 94 ? -7.992 -0.541 18.793 1.00 96.50 94 ARG A N 1
ATOM 729 C CA . ARG A 1 94 ? -8.302 0.068 20.090 1.00 96.50 94 ARG A CA 1
ATOM 730 C C . ARG A 1 94 ? -8.134 -0.923 21.232 1.00 96.50 94 ARG A C 1
ATOM 732 O O . ARG A 1 94 ? -8.528 -2.083 21.117 1.00 96.50 94 ARG A O 1
ATOM 739 N N . GLU A 1 95 ? -7.616 -0.417 22.339 1.00 94.19 95 GLU A N 1
ATOM 740 C CA . GLU A 1 95 ? -7.647 -1.053 23.649 1.00 94.19 95 GLU A CA 1
ATOM 741 C C . GLU A 1 95 ? -8.970 -0.780 24.375 1.00 94.19 95 GLU A C 1
ATOM 743 O O . GLU A 1 95 ? -9.768 0.074 23.977 1.00 94.19 95 GLU A O 1
ATOM 748 N N . ALA A 1 96 ? -9.205 -1.497 25.477 1.00 91.69 96 ALA A N 1
ATOM 749 C CA . ALA A 1 96 ? -10.420 -1.352 26.282 1.00 91.69 96 ALA A CA 1
ATOM 750 C C . ALA A 1 96 ? -10.592 0.056 26.888 1.00 91.69 96 ALA A C 1
ATOM 752 O O . ALA A 1 96 ? -11.719 0.486 27.128 1.00 91.69 96 ALA A O 1
ATOM 753 N N . ASP A 1 97 ? -9.493 0.779 27.119 1.00 92.62 97 ASP A N 1
ATOM 754 C CA . ASP A 1 97 ? -9.500 2.173 27.583 1.00 92.62 97 ASP A CA 1
ATOM 755 C C . ASP A 1 97 ? -9.707 3.194 26.444 1.00 92.62 97 ASP A C 1
ATOM 757 O O . ASP A 1 97 ? -9.748 4.402 26.681 1.00 92.62 97 ASP A O 1
ATOM 761 N N . GLY A 1 98 ? -9.869 2.711 25.209 1.00 91.88 98 GLY A N 1
ATOM 762 C CA . GLY A 1 98 ? -10.102 3.510 24.013 1.00 91.88 98 GLY A CA 1
ATOM 763 C C . GLY A 1 98 ? -8.837 4.038 23.339 1.00 91.88 98 GLY A C 1
ATOM 764 O O . GLY A 1 98 ? -8.970 4.669 22.284 1.00 91.88 98 GLY A O 1
ATOM 765 N N . THR A 1 99 ? -7.648 3.787 23.900 1.00 94.94 99 THR A N 1
ATOM 766 C CA . THR A 1 99 ? -6.366 4.174 23.295 1.00 94.94 99 THR A CA 1
ATOM 767 C C . THR A 1 99 ? -6.028 3.290 22.096 1.00 94.94 99 THR A C 1
ATOM 769 O O . THR A 1 99 ? -6.381 2.111 22.054 1.00 94.94 99 THR A O 1
ATOM 772 N N . ALA A 1 100 ? -5.362 3.858 21.089 1.00 96.62 100 ALA A N 1
ATOM 773 C CA . ALA A 1 100 ? -4.875 3.081 19.959 1.00 96.62 100 ALA A CA 1
ATOM 774 C C . ALA A 1 100 ? -3.554 2.388 20.299 1.00 96.62 100 ALA A C 1
ATOM 776 O O . ALA A 1 100 ? -2.610 3.012 20.790 1.00 96.62 100 ALA A O 1
ATOM 777 N N . ARG A 1 101 ? -3.459 1.111 19.941 1.00 97.00 101 ARG A N 1
ATOM 778 C CA . ARG A 1 101 ? -2.238 0.314 20.023 1.00 97.00 101 ARG A CA 1
ATOM 779 C C . ARG A 1 101 ? -1.854 -0.179 18.641 1.00 97.00 101 ARG A C 1
ATOM 781 O O . ARG A 1 101 ? -2.694 -0.691 17.910 1.00 97.00 101 ARG A O 1
ATOM 788 N N . THR A 1 102 ? -0.579 -0.030 18.297 1.00 97.88 102 THR A N 1
ATOM 789 C CA . THR A 1 102 ? -0.018 -0.468 17.013 1.00 97.88 102 THR A CA 1
ATOM 790 C C . THR A 1 102 ? 0.952 -1.616 17.245 1.00 97.88 102 THR A C 1
ATOM 792 O O . THR A 1 102 ? 1.829 -1.526 18.101 1.00 97.88 102 THR A O 1
ATOM 795 N N . VAL A 1 103 ? 0.782 -2.698 16.489 1.00 98.12 103 VAL A N 1
ATOM 796 C CA . VAL A 1 103 ? 1.536 -3.948 16.624 1.00 98.12 103 VAL A CA 1
ATOM 797 C C . VAL A 1 103 ? 2.152 -4.306 15.279 1.00 98.12 103 VAL A C 1
ATOM 799 O O . VAL A 1 103 ? 1.512 -4.150 14.242 1.00 98.12 103 VAL A O 1
ATOM 802 N N . ASN A 1 104 ? 3.386 -4.805 15.277 1.00 98.06 104 ASN A N 1
ATOM 803 C CA . ASN A 1 104 ? 4.029 -5.291 14.058 1.00 98.06 104 ASN A CA 1
ATOM 804 C C . ASN A 1 104 ? 3.321 -6.559 13.537 1.00 98.06 104 ASN A C 1
ATOM 806 O O . ASN A 1 104 ? 3.139 -7.515 14.294 1.00 98.06 104 ASN A O 1
ATOM 810 N N . LEU A 1 105 ? 2.963 -6.586 12.253 1.00 97.81 105 LEU A N 1
ATOM 811 C CA . LEU A 1 105 ? 2.350 -7.739 11.586 1.00 97.81 105 LEU A CA 1
ATOM 812 C C . LEU A 1 105 ? 3.291 -8.949 11.488 1.00 97.81 105 LEU A C 1
ATOM 814 O O . LEU A 1 105 ? 2.807 -10.074 11.459 1.00 97.81 105 LEU A O 1
ATOM 818 N N . ASP A 1 106 ? 4.610 -8.749 11.541 1.00 94.69 106 ASP A N 1
ATOM 819 C CA . ASP A 1 106 ? 5.592 -9.844 11.593 1.00 94.69 106 ASP A CA 1
ATOM 820 C C . ASP A 1 106 ? 5.641 -10.554 12.955 1.00 94.69 106 ASP A C 1
ATOM 822 O O . ASP A 1 106 ? 6.239 -11.630 13.095 1.00 94.69 106 ASP A O 1
ATOM 826 N N . SER A 1 107 ? 5.022 -9.977 13.986 1.00 97.44 107 SER A N 1
ATOM 827 C CA . SER A 1 107 ? 4.930 -10.603 15.304 1.00 97.44 107 SER A CA 1
ATOM 828 C C . SER A 1 107 ? 3.820 -11.660 15.348 1.00 97.44 107 SER A C 1
ATOM 830 O O . SER A 1 107 ? 2.852 -11.608 14.590 1.00 97.44 107 SER A O 1
ATOM 832 N N . SER A 1 108 ? 3.927 -12.624 16.268 1.00 96.94 108 SER A N 1
ATOM 833 C CA . SER A 1 108 ? 2.851 -13.599 16.505 1.00 96.94 108 SER A CA 1
ATOM 834 C C . SER A 1 108 ? 1.541 -12.921 16.901 1.00 96.94 108 SER A C 1
ATOM 836 O O . SER A 1 108 ? 0.475 -13.349 16.474 1.00 96.94 108 SER A O 1
ATOM 838 N N . GLU A 1 109 ? 1.619 -11.848 17.685 1.00 96.88 109 GLU A N 1
ATOM 839 C CA . GLU A 1 109 ? 0.454 -11.071 18.088 1.00 96.88 109 GLU A CA 1
ATOM 840 C C . GLU A 1 109 ? -0.220 -10.385 16.893 1.00 96.88 109 GLU A C 1
ATOM 842 O O . GLU A 1 109 ? -1.428 -10.527 16.711 1.00 96.88 109 GLU A O 1
ATOM 847 N N . GLY A 1 110 ? 0.555 -9.689 16.056 1.00 97.44 110 GLY A N 1
ATOM 848 C CA . GLY A 1 110 ? 0.037 -9.011 14.869 1.00 97.44 110 GLY A CA 1
ATOM 849 C C . GLY A 1 110 ? -0.632 -9.975 13.889 1.00 97.44 110 GLY A C 1
ATOM 850 O O . GLY A 1 110 ? -1.738 -9.696 13.430 1.00 97.44 110 GLY A O 1
ATOM 851 N N . ARG A 1 111 ? -0.014 -11.139 13.636 1.00 95.94 111 ARG A N 1
ATOM 852 C CA . ARG A 1 111 ? -0.617 -12.204 12.814 1.00 95.94 111 ARG A CA 1
ATOM 853 C C . ARG A 1 111 ? -1.937 -12.705 13.394 1.00 95.94 111 ARG A C 1
ATOM 855 O O . ARG A 1 111 ? -2.938 -12.730 12.686 1.00 95.94 111 ARG A O 1
ATOM 862 N N . ASN A 1 112 ? -1.969 -13.012 14.692 1.00 96.50 112 ASN A N 1
ATOM 863 C CA . ASN A 1 112 ? -3.184 -13.491 15.354 1.00 96.50 112 ASN A CA 1
ATOM 864 C C . ASN A 1 112 ? -4.342 -12.484 15.253 1.00 96.50 112 ASN A C 1
ATOM 866 O O . ASN A 1 112 ? -5.489 -12.895 15.080 1.00 96.50 112 ASN A O 1
ATOM 870 N N . LEU A 1 113 ? -4.058 -11.178 15.350 1.00 96.62 113 LEU A N 1
ATOM 871 C CA . LEU A 1 113 ? -5.079 -10.133 15.228 1.00 96.62 113 LEU A CA 1
ATOM 872 C C . LEU A 1 113 ? -5.758 -10.148 13.853 1.00 96.62 113 LEU A C 1
ATOM 874 O O . LEU A 1 113 ? -6.979 -10.023 13.787 1.00 96.62 113 LEU A O 1
ATOM 878 N N . VAL A 1 114 ? -4.995 -10.306 12.767 1.00 96.12 114 VAL A N 1
ATOM 879 C CA . VAL A 1 114 ? -5.556 -10.291 11.405 1.00 96.12 114 VAL A CA 1
ATOM 880 C C . VAL A 1 114 ? -6.148 -11.635 10.984 1.00 96.12 114 VAL A C 1
ATOM 882 O O . VAL A 1 114 ? -7.179 -11.644 10.320 1.00 96.12 114 VAL A O 1
ATOM 885 N N . GLU A 1 115 ? -5.570 -12.763 11.409 1.00 93.81 115 GLU A N 1
ATOM 886 C CA . GLU A 1 115 ? -6.084 -14.111 11.105 1.00 93.81 115 GLU A CA 1
ATOM 887 C C . GLU A 1 115 ? -7.479 -14.357 11.701 1.00 93.81 115 GLU A C 1
ATOM 889 O O . GLU A 1 115 ? -8.289 -15.086 11.130 1.00 93.81 115 GLU A O 1
ATOM 894 N N . GLN A 1 116 ? -7.778 -13.733 12.843 1.00 92.94 116 GLN A N 1
ATOM 895 C CA . GLN A 1 116 ? -9.073 -13.842 13.523 1.00 92.94 116 GLN A CA 1
ATOM 896 C C . GLN A 1 116 ? -10.084 -12.777 13.078 1.00 92.94 116 GLN A C 1
ATOM 898 O O . GLN A 1 116 ? -11.214 -12.755 13.573 1.00 92.94 116 GLN A O 1
ATOM 903 N N . ALA A 1 117 ? -9.692 -11.878 12.174 1.00 95.38 117 ALA A N 1
ATOM 904 C CA . ALA A 1 117 ? -10.504 -10.753 11.744 1.00 95.38 117 ALA A CA 1
ATOM 905 C C . ALA A 1 117 ? -10.984 -10.915 10.296 1.00 95.38 117 ALA A C 1
ATOM 907 O O . ALA A 1 117 ? -10.318 -11.483 9.433 1.00 95.38 117 ALA A O 1
ATOM 908 N N . ALA A 1 118 ? -12.159 -10.368 9.999 1.00 94.94 118 ALA A N 1
ATOM 909 C CA . ALA A 1 118 ? -12.698 -10.341 8.649 1.00 94.94 118 ALA A CA 1
ATOM 910 C C . ALA A 1 118 ? -12.137 -9.138 7.878 1.00 94.94 118 ALA A C 1
ATOM 912 O O . ALA A 1 118 ? -12.369 -7.993 8.262 1.00 94.94 118 ALA A O 1
ATOM 913 N N . LEU A 1 119 ? -11.434 -9.375 6.768 1.00 95.88 119 LEU A N 1
ATOM 914 C CA . LEU A 1 119 ? -10.952 -8.307 5.887 1.00 95.88 119 LEU A CA 1
ATOM 915 C C . LEU A 1 119 ? -12.133 -7.571 5.227 1.00 95.88 119 LEU A C 1
ATOM 917 O O . LEU A 1 119 ? -12.857 -8.139 4.408 1.00 95.88 119 LEU A O 1
ATOM 921 N N . LEU A 1 120 ? -12.301 -6.288 5.554 1.00 96.69 120 LEU A N 1
ATOM 922 C CA . LEU A 1 120 ? -13.394 -5.438 5.071 1.00 96.69 120 LEU A CA 1
ATOM 923 C C . LEU A 1 120 ? -13.084 -4.774 3.730 1.00 96.69 120 LEU A C 1
ATOM 925 O O . LEU A 1 120 ? -13.995 -4.452 2.963 1.00 96.69 120 LEU A O 1
ATOM 929 N N . GLY A 1 121 ? -11.807 -4.530 3.443 1.00 96.94 121 GLY A N 1
ATOM 930 C CA . GLY A 1 121 ? -11.391 -3.850 2.228 1.00 96.94 121 GLY A CA 1
ATOM 931 C C . GLY A 1 121 ? -10.147 -2.998 2.403 1.00 96.94 121 GLY A C 1
ATOM 932 O O . GLY A 1 121 ? -9.339 -3.224 3.302 1.00 96.94 121 GLY A O 1
ATOM 933 N N . TYR A 1 122 ? -10.003 -2.022 1.512 1.00 98.00 122 TYR A N 1
ATOM 934 C CA . TYR A 1 122 ? -8.764 -1.285 1.304 1.00 98.00 122 TYR A CA 1
ATOM 935 C C . TYR A 1 122 ? -9.005 0.217 1.227 1.00 98.00 122 TYR A C 1
ATOM 937 O O . TYR A 1 122 ? -10.075 0.672 0.810 1.00 98.00 122 TYR A O 1
ATOM 945 N N . VAL A 1 123 ? -7.981 0.986 1.574 1.00 98.19 123 VAL A N 1
ATOM 946 C CA . VAL A 1 123 ? -7.978 2.447 1.510 1.00 98.19 123 VAL A CA 1
ATOM 947 C C . VAL A 1 123 ? -6.734 2.891 0.744 1.00 98.19 123 VAL A C 1
ATOM 949 O O . VAL A 1 123 ? -5.636 2.377 0.950 1.00 98.19 123 VAL A O 1
ATOM 952 N N . GLU A 1 124 ? -6.920 3.811 -0.198 1.00 97.31 124 GLU A N 1
ATOM 953 C CA . GLU A 1 124 ? -5.830 4.441 -0.940 1.00 97.31 124 GLU A CA 1
ATOM 954 C C . GLU A 1 124 ? -4.913 5.256 -0.014 1.00 97.31 124 GLU A C 1
ATOM 956 O O . GLU A 1 124 ? -5.375 5.857 0.952 1.00 97.31 124 GLU A O 1
ATOM 961 N N . GLY A 1 125 ? -3.624 5.338 -0.345 1.00 96.69 125 GLY A N 1
ATOM 962 C CA . GLY A 1 125 ? -2.693 6.227 0.341 1.00 96.69 125 GLY A CA 1
ATOM 963 C C . GLY A 1 125 ? -2.943 7.713 0.075 1.00 96.69 125 GLY A C 1
ATOM 964 O O . GLY A 1 125 ? -3.342 8.124 -1.022 1.00 96.69 125 GLY A O 1
ATOM 965 N N . SER A 1 126 ? -2.640 8.549 1.069 1.00 96.00 126 SER A N 1
ATOM 966 C CA . SER A 1 126 ? -2.765 9.995 0.923 1.00 96.00 126 SER A CA 1
ATOM 967 C C . SER A 1 126 ? -1.604 10.577 0.128 1.00 96.00 126 SER A C 1
ATOM 969 O O . SER A 1 126 ? -0.437 10.278 0.355 1.00 96.00 126 SER A O 1
ATOM 971 N N . SER A 1 127 ? -1.929 11.469 -0.799 1.00 95.50 127 SER A N 1
ATOM 972 C CA . SER A 1 127 ? -0.950 12.221 -1.598 1.00 95.50 127 SER A CA 1
ATOM 973 C C . SER A 1 127 ? -1.057 13.736 -1.365 1.00 95.50 127 SER A C 1
ATOM 975 O O . SER A 1 127 ? -0.746 14.537 -2.256 1.00 95.50 127 SER A O 1
ATOM 977 N N . MET A 1 128 ? -1.549 14.076 -0.167 1.00 96.38 128 MET A N 1
ATOM 978 C CA . MET A 1 128 ? -1.562 15.375 0.517 1.00 96.38 128 MET A CA 1
ATOM 979 C C . MET A 1 128 ? -1.417 15.134 2.032 1.00 96.38 128 MET A C 1
ATOM 981 O O . MET A 1 128 ? -1.654 14.021 2.507 1.00 96.38 128 MET A O 1
ATOM 985 N N . GLY A 1 129 ? -1.093 16.174 2.795 1.00 97.25 129 GLY A N 1
ATOM 986 C CA . GLY A 1 129 ? -0.984 16.091 4.253 1.00 97.25 129 GLY A CA 1
ATOM 987 C C . GLY A 1 129 ? 0.357 15.552 4.748 1.00 97.25 129 GLY A C 1
ATOM 988 O O . GLY A 1 129 ? 1.380 15.675 4.071 1.00 97.25 129 GLY A O 1
ATOM 989 N N . HIS A 1 130 ? 0.341 15.009 5.958 1.00 98.25 130 HIS A N 1
ATOM 990 C CA . HIS A 1 130 ? 1.533 14.626 6.698 1.00 98.25 130 HIS A CA 1
ATOM 991 C C . HIS A 1 130 ? 2.105 13.301 6.209 1.00 98.25 130 HIS A C 1
ATOM 993 O O . HIS A 1 130 ? 1.370 12.409 5.782 1.00 98.25 130 HIS A O 1
ATOM 999 N N . ILE A 1 131 ? 3.420 13.153 6.322 1.00 97.94 131 ILE A N 1
ATOM 1000 C CA . ILE A 1 131 ? 4.075 11.846 6.193 1.00 97.94 131 ILE A CA 1
ATOM 1001 C C . ILE A 1 131 ? 3.994 11.084 7.523 1.00 97.94 131 ILE A C 1
ATOM 1003 O O . ILE A 1 131 ? 3.761 11.682 8.576 1.00 97.94 131 ILE A O 1
ATOM 1007 N N . SER A 1 132 ? 4.207 9.769 7.492 1.00 96.88 132 SER A N 1
ATOM 1008 C CA . SER A 1 132 ? 4.299 8.953 8.706 1.00 96.88 132 SER A CA 1
ATOM 1009 C C . SER A 1 132 ? 5.619 9.186 9.453 1.00 96.88 132 SER A C 1
ATOM 1011 O O . SER A 1 132 ? 5.604 9.343 10.673 1.00 96.88 132 SER A O 1
ATOM 1013 N N . ALA A 1 133 ? 6.741 9.325 8.734 1.00 96.31 133 ALA A N 1
ATOM 1014 C CA . ALA A 1 133 ? 8.059 9.644 9.288 1.00 96.31 133 ALA A CA 1
ATOM 1015 C C . ALA A 1 133 ? 8.230 11.125 9.672 1.00 96.31 133 ALA A C 1
ATOM 1017 O O . ALA A 1 133 ? 9.154 11.812 9.225 1.00 96.31 133 ALA A O 1
ATOM 1018 N N . ARG A 1 134 ? 7.314 11.646 10.494 1.00 91.62 134 ARG A N 1
ATOM 1019 C CA . ARG A 1 134 ? 7.356 13.036 10.961 1.00 91.62 134 ARG A CA 1
ATOM 1020 C C . ARG A 1 134 ? 8.678 13.317 11.681 1.00 91.62 134 ARG A C 1
ATOM 1022 O O . ARG A 1 134 ? 9.163 12.497 12.455 1.00 91.62 134 ARG A O 1
ATOM 1029 N N . ASN A 1 135 ? 9.219 14.516 11.480 1.00 89.12 135 ASN A N 1
ATOM 1030 C CA . ASN A 1 135 ? 10.460 15.010 12.099 1.00 89.12 135 ASN A CA 1
ATOM 1031 C C . ASN A 1 135 ? 11.769 14.343 11.645 1.00 89.12 135 ASN A C 1
ATOM 1033 O O . ASN A 1 135 ? 12.833 14.759 12.107 1.00 89.12 135 ASN A O 1
ATOM 1037 N N . VAL A 1 136 ? 11.732 13.371 10.731 1.00 92.62 136 VAL A N 1
ATOM 1038 C CA . VAL A 1 136 ? 12.952 12.906 10.063 1.00 92.62 136 VAL A CA 1
ATOM 1039 C C . VAL A 1 136 ? 13.618 14.071 9.328 1.00 92.62 136 VAL A C 1
ATOM 1041 O O . VAL A 1 136 ? 12.950 14.950 8.789 1.00 92.62 136 VAL A O 1
ATOM 1044 N N . GLN A 1 137 ? 14.948 14.073 9.299 1.00 91.62 137 GLN A N 1
ATOM 1045 C CA . GLN A 1 137 ? 15.747 15.014 8.520 1.00 91.62 137 GLN A CA 1
ATOM 1046 C C . GLN A 1 137 ? 16.730 14.228 7.659 1.00 91.62 137 GLN A C 1
ATOM 1048 O O . GLN A 1 137 ? 17.864 13.977 8.067 1.00 91.62 137 GLN A O 1
ATOM 1053 N N . ASP A 1 138 ? 16.286 13.820 6.469 1.00 90.19 138 ASP A N 1
ATOM 1054 C CA . ASP A 1 138 ? 17.156 13.091 5.552 1.00 90.19 138 ASP A CA 1
ATOM 1055 C C . ASP A 1 138 ? 18.280 14.013 5.062 1.00 90.19 138 ASP A C 1
ATOM 1057 O O . ASP A 1 138 ? 17.999 15.133 4.605 1.00 90.19 138 ASP A O 1
ATOM 1061 N N . PRO A 1 139 ? 19.546 13.559 5.092 1.00 84.31 139 PRO A N 1
ATOM 1062 C CA . PRO A 1 139 ? 20.620 14.273 4.430 1.00 84.31 139 PRO A CA 1
ATOM 1063 C C . PRO A 1 139 ? 20.439 14.194 2.904 1.00 84.31 139 PRO A C 1
ATOM 1065 O O . PRO A 1 139 ? 19.926 13.195 2.386 1.00 84.31 139 PRO A O 1
ATOM 1068 N N . PRO A 1 140 ? 20.913 15.196 2.143 1.00 75.12 140 PRO A N 1
ATOM 1069 C CA . PRO A 1 140 ? 20.982 15.090 0.692 1.00 75.12 140 PRO A CA 1
ATOM 1070 C C . PRO A 1 140 ? 21.812 13.870 0.279 1.00 75.12 140 PRO A C 1
ATOM 1072 O O . PRO A 1 140 ? 22.917 13.666 0.785 1.00 75.12 140 PRO A O 1
ATOM 1075 N N . ASN A 1 141 ? 21.316 13.077 -0.669 1.00 73.19 141 ASN A N 1
ATOM 1076 C CA . ASN A 1 141 ? 22.087 11.980 -1.245 1.00 73.19 141 ASN A CA 1
ATOM 1077 C C . ASN A 1 141 ? 21.865 11.869 -2.765 1.00 73.19 141 ASN A C 1
ATOM 1079 O O . ASN A 1 141 ? 20.972 12.498 -3.331 1.00 73.19 141 ASN A O 1
ATOM 1083 N N . ALA A 1 142 ? 22.712 11.085 -3.439 1.00 65.75 142 ALA A N 1
ATOM 1084 C CA . ALA A 1 142 ? 22.725 10.982 -4.901 1.00 65.75 142 ALA A CA 1
ATOM 1085 C C . ALA A 1 142 ? 21.468 10.324 -5.506 1.00 65.75 142 ALA A C 1
ATOM 1087 O O . ALA A 1 142 ? 21.234 10.462 -6.705 1.00 65.75 142 ALA A O 1
ATOM 1088 N N . PHE A 1 143 ? 20.679 9.613 -4.698 1.00 68.38 143 PHE A N 1
ATOM 1089 C CA . PHE 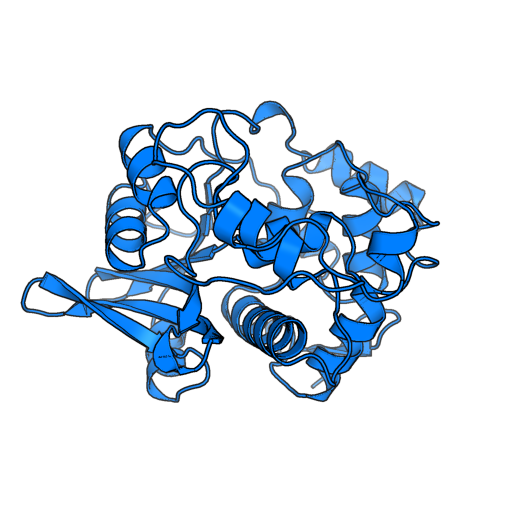A 1 143 ? 19.512 8.838 -5.134 1.00 68.38 143 PHE A CA 1
ATOM 1090 C C . PHE A 1 143 ? 18.189 9.455 -4.669 1.00 68.38 143 PHE A C 1
ATOM 1092 O O . PHE A 1 143 ? 17.143 9.170 -5.242 1.00 68.38 143 PHE A O 1
ATOM 1099 N N . ASN A 1 144 ? 18.227 10.354 -3.687 1.00 66.94 144 ASN A N 1
ATOM 1100 C CA . ASN A 1 144 ? 17.070 11.028 -3.131 1.00 66.94 144 ASN A CA 1
ATOM 1101 C C . ASN A 1 144 ? 17.274 12.546 -3.153 1.00 66.94 144 ASN A C 1
ATOM 1103 O O . ASN A 1 144 ? 17.667 13.169 -2.168 1.00 66.94 144 ASN A O 1
ATOM 1107 N N . SER A 1 145 ? 16.987 13.149 -4.308 1.00 74.12 145 SER A N 1
ATOM 1108 C CA . SER A 1 145 ? 16.979 14.611 -4.443 1.00 74.12 145 SER A CA 1
ATOM 1109 C C . SER A 1 145 ? 15.785 15.274 -3.744 1.00 74.12 145 SER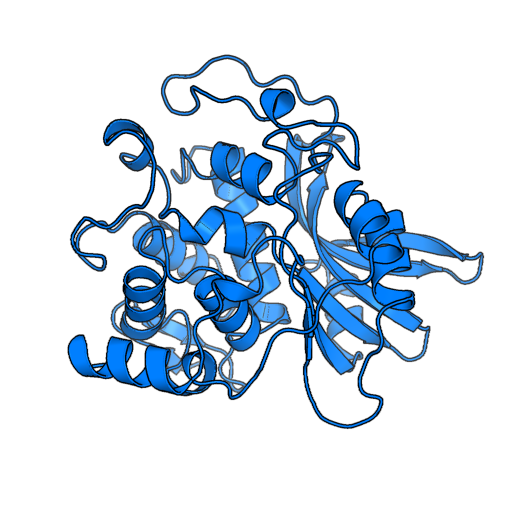 A C 1
ATOM 1111 O O . SER A 1 145 ? 15.798 16.492 -3.569 1.00 74.12 145 SER A O 1
ATOM 1113 N N . TRP A 1 146 ? 14.777 14.492 -3.328 1.00 84.44 146 TRP A N 1
ATOM 1114 C CA . TRP A 1 146 ? 13.558 14.956 -2.660 1.00 84.44 146 TRP A CA 1
ATOM 1115 C C . TRP A 1 146 ? 13.397 14.258 -1.302 1.00 84.44 146 TRP A C 1
ATOM 1117 O O . TRP A 1 146 ? 12.648 13.285 -1.188 1.00 84.44 146 TRP A O 1
ATOM 1127 N N . PRO A 1 147 ? 14.122 14.729 -0.276 1.00 90.31 147 PRO A N 1
ATOM 1128 C CA . PRO A 1 147 ? 14.143 14.098 1.040 1.00 90.31 147 PRO A CA 1
ATOM 1129 C C . PRO A 1 147 ? 12.751 14.075 1.696 1.00 90.31 147 PRO A C 1
ATOM 1131 O O . PRO A 1 147 ? 11.917 14.935 1.395 1.00 90.31 147 PRO A O 1
ATOM 1134 N N . ARG A 1 148 ? 12.488 13.097 2.582 1.00 94.25 148 ARG A N 1
ATOM 1135 C CA . ARG A 1 148 ? 11.141 12.820 3.129 1.00 94.25 148 ARG A CA 1
ATOM 1136 C C . ARG A 1 148 ? 10.473 14.068 3.713 1.00 94.25 148 ARG A C 1
ATOM 1138 O O . ARG A 1 148 ? 9.316 14.342 3.403 1.00 94.25 148 ARG A O 1
ATOM 1145 N N . GLN A 1 149 ? 11.215 14.874 4.473 1.00 94.44 149 GLN A N 1
ATOM 1146 C CA . GLN A 1 149 ? 10.704 16.066 5.158 1.00 94.44 149 GLN A CA 1
ATOM 1147 C C . GLN A 1 149 ? 10.119 17.143 4.235 1.00 94.44 149 GLN A C 1
ATOM 1149 O O . GLN A 1 149 ? 9.325 17.961 4.686 1.00 94.44 149 GLN A O 1
ATOM 1154 N N . VAL A 1 150 ? 10.464 17.159 2.942 1.00 93.94 150 VAL A N 1
ATOM 1155 C CA . VAL A 1 150 ? 9.889 18.123 1.981 1.00 93.94 150 VAL A CA 1
ATOM 1156 C C . VAL A 1 150 ? 8.407 17.833 1.717 1.00 93.94 150 VAL A C 1
ATOM 1158 O O . VAL A 1 150 ? 7.645 18.731 1.355 1.00 93.94 150 VAL A O 1
ATOM 1161 N N . PHE A 1 151 ? 7.983 16.588 1.925 1.00 95.94 151 PHE A N 1
ATOM 1162 C CA . PHE A 1 151 ? 6.617 16.134 1.693 1.00 95.94 151 PHE A CA 1
ATOM 1163 C C . PHE A 1 151 ? 5.764 16.099 2.964 1.00 95.94 151 PHE A C 1
ATOM 1165 O O . PHE A 1 151 ? 4.597 15.717 2.892 1.00 95.94 151 PHE A O 1
ATOM 1172 N N . ASP A 1 152 ? 6.301 16.527 4.110 1.00 97.25 152 ASP A N 1
ATOM 1173 C CA . ASP A 1 152 ? 5.505 16.689 5.323 1.00 97.25 152 ASP A CA 1
ATOM 1174 C C . ASP A 1 152 ? 4.701 17.991 5.247 1.00 97.25 152 ASP A C 1
ATOM 1176 O O . ASP A 1 152 ? 5.227 19.091 5.422 1.00 97.25 152 ASP A O 1
ATOM 1180 N N . GLN A 1 153 ? 3.420 17.872 4.907 1.00 97.25 153 GLN A N 1
ATOM 1181 C CA . GLN A 1 153 ? 2.517 19.003 4.723 1.00 97.25 153 GLN A CA 1
ATOM 1182 C C . GLN A 1 153 ? 1.411 18.957 5.771 1.00 97.25 153 GLN A C 1
ATOM 1184 O O . GLN A 1 153 ? 0.990 17.894 6.207 1.00 97.25 153 GLN A O 1
ATOM 1189 N N . THR A 1 154 ? 0.866 20.108 6.150 1.00 95.75 154 THR A N 1
ATOM 1190 C CA . THR A 1 154 ? -0.309 20.127 7.031 1.00 95.75 154 THR A CA 1
ATOM 1191 C C . THR A 1 154 ? -1.502 19.437 6.362 1.00 95.75 154 THR A C 1
ATOM 1193 O O . THR A 1 154 ? -1.726 19.602 5.157 1.00 95.75 154 THR A O 1
ATOM 1196 N N . ALA A 1 155 ? -2.296 18.690 7.133 1.00 94.56 155 ALA A N 1
ATOM 1197 C CA . ALA A 1 155 ? -3.557 18.130 6.653 1.00 94.56 155 ALA A CA 1
ATOM 1198 C C . ALA A 1 155 ? -4.469 19.233 6.070 1.00 94.56 155 ALA A C 1
ATOM 1200 O O . ALA A 1 155 ? -4.578 20.333 6.612 1.00 94.56 155 ALA A O 1
ATOM 1201 N N . GLY A 1 156 ? -5.102 18.954 4.930 1.00 91.56 156 GLY A N 1
ATOM 1202 C CA . GLY A 1 156 ? -5.882 19.918 4.147 1.00 91.56 156 GLY A CA 1
ATOM 1203 C C . GLY A 1 156 ? -5.064 20.797 3.191 1.00 91.56 156 GLY A C 1
ATOM 1204 O O . GLY A 1 156 ? -5.653 21.537 2.404 1.00 91.56 156 GLY A O 1
ATOM 1205 N N . SER A 1 157 ? -3.728 20.723 3.214 1.00 93.88 157 SER A N 1
ATOM 1206 C CA . SER A 1 157 ? -2.882 21.407 2.230 1.00 93.88 157 SER A CA 1
ATOM 1207 C C . SER A 1 157 ? -3.081 20.834 0.824 1.00 93.88 157 SER A C 1
ATOM 1209 O O . SER A 1 157 ? -3.183 19.624 0.637 1.00 93.88 157 SER A O 1
ATOM 1211 N N . ASN A 1 158 ? -3.053 21.710 -0.183 1.00 92.50 158 ASN A N 1
ATOM 1212 C CA . ASN A 1 158 ? -3.058 21.317 -1.596 1.00 92.50 158 ASN A CA 1
ATOM 1213 C C . ASN A 1 158 ? -1.655 20.977 -2.133 1.00 92.50 158 ASN A C 1
ATOM 1215 O O . ASN A 1 158 ? -1.519 20.609 -3.302 1.00 92.50 158 ASN A O 1
ATOM 1219 N N . ALA A 1 159 ? -0.610 21.135 -1.316 1.00 94.31 159 ALA A N 1
ATOM 1220 C CA . ALA A 1 159 ? 0.752 20.785 -1.694 1.00 94.31 159 ALA A CA 1
ATOM 1221 C C . ALA A 1 159 ? 0.934 19.262 -1.807 1.00 94.31 159 ALA A C 1
ATOM 1223 O O . ALA A 1 159 ? 0.226 18.472 -1.177 1.00 94.31 159 ALA A O 1
ATOM 1224 N N . SER A 1 160 ? 1.914 18.848 -2.612 1.00 94.19 160 SER A N 1
ATOM 1225 C CA . SER A 1 160 ? 2.362 17.455 -2.651 1.00 94.19 160 SER A CA 1
ATOM 1226 C C . SER A 1 160 ? 2.884 17.042 -1.278 1.00 94.19 160 SER A C 1
ATOM 1228 O O . SER A 1 160 ? 3.838 17.635 -0.782 1.00 94.19 160 SER A O 1
ATOM 1230 N N . GLY A 1 161 ? 2.266 16.027 -0.684 1.00 95.75 161 GLY A N 1
ATOM 1231 C CA . GLY A 1 161 ? 2.647 15.499 0.622 1.00 95.75 161 GLY A CA 1
ATOM 1232 C C . GLY A 1 161 ? 1.980 14.164 0.915 1.00 95.75 161 GLY A C 1
ATOM 1233 O O . GLY A 1 161 ? 1.409 13.549 0.018 1.00 95.75 161 GLY A O 1
ATOM 1234 N N . GLY A 1 162 ? 1.991 13.711 2.156 1.00 97.38 162 GLY A N 1
ATOM 1235 C CA . GLY A 1 162 ? 1.332 12.462 2.519 1.00 97.38 162 GLY A CA 1
ATOM 1236 C C . GLY A 1 162 ? 2.181 11.219 2.259 1.00 97.38 162 GLY A C 1
ATOM 1237 O O . GLY A 1 162 ? 3.255 11.269 1.652 1.00 97.38 162 GLY A O 1
ATOM 1238 N N . THR A 1 163 ? 1.650 10.072 2.674 1.00 97.56 163 THR A N 1
ATOM 1239 C CA . THR A 1 163 ? 2.325 8.767 2.616 1.00 97.56 163 THR A CA 1
ATOM 1240 C C . THR A 1 163 ? 2.725 8.330 1.201 1.00 97.56 163 THR A C 1
ATOM 1242 O O . THR A 1 163 ? 3.746 7.674 1.019 1.00 97.56 163 THR A O 1
ATOM 1245 N N . VAL A 1 164 ? 1.998 8.741 0.155 1.00 96.88 164 VAL A N 1
ATOM 1246 C CA . VAL A 1 164 ? 2.388 8.463 -1.243 1.00 96.88 164 VAL A CA 1
ATOM 1247 C C . VAL A 1 164 ? 3.694 9.167 -1.610 1.00 96.88 164 VAL A C 1
ATOM 1249 O O . VAL A 1 164 ? 4.536 8.588 -2.293 1.00 96.88 164 VAL A O 1
ATOM 1252 N N . TRP A 1 165 ? 3.871 10.421 -1.192 1.00 95.69 165 TRP A N 1
ATOM 1253 C CA . TRP A 1 165 ? 5.086 11.177 -1.499 1.00 95.69 165 TRP A CA 1
ATOM 1254 C C . TRP A 1 165 ? 6.239 10.825 -0.560 1.00 95.69 165 TRP A C 1
ATOM 1256 O O . TRP A 1 165 ? 7.389 10.825 -0.986 1.00 95.69 165 TRP A O 1
ATOM 1266 N N . GLU A 1 166 ? 5.942 10.418 0.670 1.00 96.69 166 GLU A N 1
ATOM 1267 C CA . GLU A 1 166 ? 6.923 9.764 1.534 1.00 96.69 166 GLU A CA 1
ATOM 1268 C C . GLU A 1 166 ? 7.528 8.534 0.850 1.00 96.69 166 GLU A C 1
ATOM 1270 O O . GLU A 1 166 ? 8.743 8.440 0.668 1.00 96.69 166 GLU A O 1
ATOM 1275 N N . HIS A 1 167 ? 6.678 7.615 0.387 1.00 96.56 167 HIS A N 1
ATOM 1276 C CA . HIS A 1 167 ? 7.145 6.393 -0.257 1.00 96.56 167 HIS A CA 1
ATOM 1277 C C . HIS A 1 167 ? 7.718 6.617 -1.653 1.00 96.56 167 HIS A C 1
ATOM 1279 O O . HIS A 1 167 ? 8.469 5.787 -2.163 1.00 96.56 167 HIS A O 1
ATOM 1285 N N . TRP A 1 168 ? 7.430 7.756 -2.278 1.00 93.19 168 TRP A N 1
ATOM 1286 C CA . TRP A 1 168 ? 8.153 8.188 -3.466 1.00 93.19 168 TRP A CA 1
ATOM 1287 C C . TRP A 1 168 ? 9.635 8.428 -3.169 1.00 93.19 168 TRP A C 1
ATOM 1289 O O . TRP A 1 168 ? 10.479 8.038 -3.972 1.00 93.19 168 TRP A O 1
ATOM 1299 N N . SER A 1 169 ? 9.959 9.020 -2.019 1.00 92.00 169 SER A N 1
ATOM 1300 C CA . SER A 1 169 ? 11.340 9.216 -1.572 1.00 92.00 169 SER A CA 1
ATOM 1301 C C . SER A 1 169 ? 12.002 7.900 -1.162 1.00 92.00 169 SER A C 1
ATOM 1303 O O . SER A 1 169 ? 13.124 7.621 -1.583 1.00 92.00 169 SER A O 1
ATOM 1305 N N . THR A 1 170 ? 11.312 7.052 -0.392 1.00 93.44 170 THR A N 1
ATOM 1306 C CA . THR A 1 170 ? 11.919 5.825 0.162 1.00 93.44 170 THR A CA 1
ATOM 1307 C C . THR A 1 170 ? 12.150 4.722 -0.867 1.00 93.44 170 THR A C 1
ATOM 1309 O O . THR A 1 170 ? 12.912 3.793 -0.622 1.00 93.44 170 THR A O 1
ATOM 1312 N N . THR A 1 171 ? 11.514 4.809 -2.035 1.00 92.88 171 THR A N 1
ATOM 1313 C CA . THR A 1 171 ? 11.640 3.806 -3.102 1.00 92.88 171 THR A CA 1
ATOM 1314 C C . THR A 1 171 ? 12.640 4.185 -4.183 1.00 92.88 171 THR A C 1
ATOM 1316 O O . THR A 1 171 ? 12.699 3.504 -5.205 1.00 92.88 171 THR A O 1
ATOM 1319 N N . ARG A 1 172 ? 13.436 5.247 -4.001 1.00 90.44 172 ARG A N 1
ATOM 1320 C CA . ARG A 1 172 ? 14.465 5.644 -4.983 1.00 90.44 172 ARG A CA 1
ATOM 1321 C C . ARG A 1 172 ? 15.751 4.837 -4.904 1.00 90.44 172 ARG A C 1
ATOM 1323 O O . ARG A 1 172 ? 16.525 4.821 -5.860 1.00 90.44 172 ARG A O 1
ATOM 1330 N N . ASP A 1 173 ? 15.935 4.111 -3.812 1.00 91.12 173 ASP A N 1
ATOM 1331 C CA . ASP A 1 173 ? 17.018 3.159 -3.663 1.00 91.12 173 ASP A CA 1
ATOM 1332 C C . ASP A 1 173 ? 16.509 1.861 -3.045 1.00 91.12 173 ASP A C 1
ATOM 1334 O O . ASP A 1 173 ? 16.381 1.721 -1.838 1.00 91.12 173 ASP A O 1
ATOM 1338 N N . LEU A 1 174 ? 16.209 0.887 -3.897 1.00 93.06 174 LEU A N 1
ATOM 1339 C CA . LEU A 1 174 ? 15.785 -0.441 -3.475 1.00 93.06 174 LEU A CA 1
ATOM 1340 C C . LEU A 1 174 ? 16.967 -1.413 -3.405 1.00 93.06 174 LEU A C 1
ATOM 1342 O O . LEU A 1 174 ? 16.765 -2.622 -3.528 1.00 93.06 174 LEU A O 1
ATOM 1346 N N . ARG A 1 175 ? 18.218 -0.960 -3.267 1.00 93.00 175 ARG A N 1
ATOM 1347 C CA . ARG A 1 175 ? 19.343 -1.880 -3.028 1.00 93.00 175 ARG A CA 1
ATOM 1348 C C . ARG A 1 175 ? 19.219 -2.503 -1.640 1.00 93.00 175 ARG A C 1
ATOM 1350 O O . ARG A 1 175 ? 18.823 -1.850 -0.690 1.00 93.00 175 ARG A O 1
ATOM 1357 N N . ARG A 1 176 ? 19.642 -3.762 -1.500 1.00 91.00 176 ARG A N 1
ATOM 1358 C CA . ARG A 1 176 ? 19.643 -4.472 -0.206 1.00 91.00 176 ARG A CA 1
ATOM 1359 C C . ARG A 1 176 ? 20.496 -3.779 0.868 1.00 91.00 176 ARG A C 1
ATOM 1361 O O . ARG A 1 176 ? 20.261 -3.964 2.053 1.00 91.00 176 ARG A O 1
ATOM 1368 N N . SER A 1 177 ? 21.513 -3.027 0.455 1.00 90.31 177 SER A N 1
ATOM 1369 C CA . SER A 1 177 ? 22.375 -2.263 1.359 1.00 90.31 177 SER A CA 1
ATOM 1370 C C . SER A 1 177 ? 21.744 -0.961 1.856 1.00 90.31 177 SER A C 1
ATOM 1372 O O . SER A 1 177 ? 22.312 -0.354 2.757 1.00 90.31 177 SER A O 1
ATOM 1374 N N . ASP A 1 178 ? 20.642 -0.503 1.252 1.00 92.12 178 ASP A N 1
ATOM 1375 C CA . ASP A 1 178 ? 19.938 0.695 1.703 1.00 92.12 178 ASP A CA 1
ATOM 1376 C C . ASP A 1 178 ? 18.911 0.321 2.788 1.00 92.12 178 ASP A C 1
ATOM 1378 O O . ASP A 1 178 ? 17.975 -0.430 2.503 1.00 92.12 178 ASP A O 1
ATOM 1382 N N . PRO A 1 179 ? 19.071 0.790 4.039 1.00 93.00 179 PRO A N 1
ATOM 1383 C CA . PRO A 1 179 ? 18.230 0.348 5.151 1.00 93.00 179 PRO A CA 1
ATOM 1384 C C . PRO A 1 179 ? 16.771 0.814 5.029 1.00 93.00 179 PRO A C 1
ATOM 1386 O O . PRO A 1 179 ? 15.857 0.105 5.462 1.00 93.00 179 PRO A O 1
ATOM 1389 N N . ILE A 1 180 ? 16.531 1.979 4.424 1.00 94.69 180 ILE A N 1
ATOM 1390 C CA . ILE A 1 180 ? 15.186 2.539 4.275 1.00 94.69 180 ILE A CA 1
ATOM 1391 C C . ILE A 1 180 ? 14.431 1.782 3.185 1.00 94.69 180 ILE A C 1
ATOM 1393 O O . ILE A 1 180 ? 13.359 1.238 3.449 1.00 94.69 180 ILE A O 1
ATOM 1397 N N . GLY A 1 181 ? 15.007 1.673 1.989 1.00 94.62 181 GLY A N 1
ATOM 1398 C CA . GLY A 1 181 ? 14.408 0.933 0.886 1.00 94.62 181 GLY A CA 1
ATOM 1399 C C . GLY A 1 181 ? 14.232 -0.556 1.190 1.00 94.62 181 GLY A C 1
ATOM 1400 O O . GLY A 1 181 ? 13.218 -1.141 0.804 1.00 94.62 181 GLY A O 1
ATOM 1401 N N . ASP A 1 182 ? 15.172 -1.181 1.912 1.00 96.50 182 ASP A N 1
ATOM 1402 C CA . ASP A 1 182 ? 15.032 -2.568 2.372 1.00 96.50 182 ASP A CA 1
ATOM 1403 C C . ASP A 1 182 ? 13.872 -2.732 3.362 1.00 96.50 182 ASP A C 1
ATOM 1405 O O . ASP A 1 182 ? 13.019 -3.592 3.140 1.00 96.50 182 ASP A O 1
ATOM 1409 N N . SER A 1 183 ? 13.790 -1.895 4.405 1.00 97.88 183 SER A N 1
ATOM 1410 C CA . SER A 1 183 ? 12.713 -1.995 5.405 1.00 97.88 183 SER A CA 1
ATOM 1411 C C . SER A 1 183 ? 11.326 -1.752 4.801 1.00 97.88 183 SER A C 1
ATOM 1413 O O . SER A 1 183 ? 10.405 -2.526 5.054 1.00 97.88 183 SER A O 1
ATOM 1415 N N . VAL A 1 184 ? 11.187 -0.760 3.915 1.00 97.69 184 VAL A N 1
ATOM 1416 C CA . VAL A 1 184 ? 9.932 -0.474 3.200 1.00 97.69 184 VAL A CA 1
ATOM 1417 C C . VAL A 1 184 ? 9.502 -1.650 2.332 1.00 97.69 184 VAL A C 1
ATOM 1419 O O . VAL A 1 184 ? 8.327 -2.011 2.321 1.00 97.69 184 VAL A O 1
ATOM 1422 N N . LEU A 1 185 ? 10.437 -2.268 1.607 1.00 98.00 185 LEU A N 1
ATOM 1423 C CA . LEU A 1 185 ? 10.106 -3.400 0.751 1.00 98.00 185 LEU A CA 1
ATOM 1424 C C . LEU A 1 185 ? 9.738 -4.648 1.563 1.00 98.00 185 LEU A C 1
ATOM 1426 O O . LEU A 1 185 ? 8.834 -5.374 1.160 1.00 98.00 185 LEU A O 1
ATOM 1430 N N . ARG A 1 186 ? 10.386 -4.884 2.711 1.00 98.38 186 ARG A N 1
ATOM 1431 C CA . ARG A 1 186 ? 9.995 -5.950 3.649 1.00 98.38 186 ARG A CA 1
ATOM 1432 C C . ARG A 1 186 ? 8.580 -5.731 4.167 1.00 98.38 186 ARG A C 1
ATOM 1434 O O . ARG A 1 186 ? 7.727 -6.581 3.943 1.00 98.38 186 ARG A O 1
ATOM 1441 N N . ALA A 1 187 ? 8.317 -4.549 4.726 1.00 98.62 187 ALA A N 1
ATOM 1442 C CA . ALA A 1 187 ? 6.994 -4.162 5.203 1.00 98.62 187 ALA A CA 1
ATOM 1443 C C . ALA A 1 187 ? 5.920 -4.312 4.113 1.00 98.62 187 ALA A C 1
ATOM 1445 O O . ALA A 1 187 ? 4.801 -4.741 4.379 1.00 98.62 187 ALA A O 1
ATOM 1446 N N . TYR A 1 188 ? 6.255 -4.011 2.858 1.00 98.69 188 TYR A N 1
ATOM 1447 C CA . TYR A 1 188 ? 5.327 -4.207 1.753 1.00 98.69 188 TYR A CA 1
ATOM 1448 C C . TYR A 1 188 ? 4.944 -5.667 1.537 1.00 98.69 188 TYR A C 1
ATOM 1450 O O . TYR A 1 188 ? 3.766 -5.967 1.361 1.00 98.69 188 TYR A O 1
ATOM 1458 N N . ILE A 1 189 ? 5.918 -6.577 1.548 1.00 98.56 189 ILE A N 1
ATOM 1459 C CA . ILE A 1 189 ? 5.656 -8.003 1.341 1.00 98.56 189 ILE A CA 1
ATOM 1460 C C . ILE A 1 189 ? 4.840 -8.581 2.492 1.00 98.56 189 ILE A C 1
ATOM 1462 O O . ILE A 1 189 ? 3.847 -9.257 2.221 1.00 98.56 189 ILE A O 1
ATOM 1466 N N . THR A 1 190 ? 5.162 -8.230 3.736 1.00 98.62 190 THR A N 1
ATOM 1467 C CA . THR A 1 190 ? 4.353 -8.583 4.909 1.00 98.62 190 THR A CA 1
ATOM 1468 C C . THR A 1 190 ? 2.916 -8.079 4.771 1.00 98.62 190 THR A C 1
ATOM 1470 O O . THR A 1 190 ? 1.960 -8.838 4.936 1.00 98.62 190 THR A O 1
ATOM 1473 N N . LEU A 1 191 ? 2.732 -6.805 4.404 1.00 98.75 191 LEU A N 1
ATOM 1474 C CA . LEU A 1 191 ? 1.402 -6.215 4.262 1.00 98.75 191 LEU A CA 1
ATOM 1475 C C . LEU A 1 191 ? 0.594 -6.890 3.142 1.00 98.75 191 LEU A C 1
ATOM 1477 O O . LEU A 1 191 ? -0.582 -7.199 3.329 1.00 98.75 191 LEU A O 1
ATOM 1481 N N . VAL A 1 192 ? 1.205 -7.156 1.985 1.00 98.44 192 VAL A N 1
ATOM 1482 C CA . VAL A 1 192 ? 0.534 -7.846 0.870 1.00 98.44 192 VAL A CA 1
ATOM 1483 C C . VAL A 1 192 ? 0.225 -9.301 1.221 1.00 98.44 192 VAL A C 1
ATOM 1485 O O . VAL A 1 192 ? -0.836 -9.790 0.840 1.00 98.44 192 VAL A O 1
ATOM 1488 N N . SER A 1 193 ? 1.090 -9.977 1.981 1.00 97.81 193 SER A N 1
ATOM 1489 C CA . SER A 1 193 ? 0.815 -11.322 2.496 1.00 97.81 193 SER A CA 1
ATOM 1490 C C . SER A 1 193 ? -0.425 -11.351 3.396 1.00 97.81 193 SER A C 1
ATOM 1492 O O . SER A 1 193 ? -1.114 -12.366 3.421 1.00 97.81 193 SER A O 1
ATOM 1494 N N . ALA A 1 194 ? -0.727 -10.264 4.115 1.00 97.50 194 ALA A N 1
ATOM 1495 C CA . ALA A 1 194 ? -1.916 -10.158 4.963 1.00 97.50 194 ALA A CA 1
ATOM 1496 C C . ALA A 1 194 ? -3.176 -9.692 4.200 1.00 97.50 194 ALA A C 1
ATOM 1498 O O . ALA A 1 194 ? -4.285 -10.141 4.497 1.00 97.50 194 ALA A O 1
ATOM 1499 N N . LEU A 1 195 ? -3.029 -8.779 3.230 1.00 97.62 195 LEU A N 1
ATOM 1500 C CA . LEU A 1 195 ? -4.150 -8.134 2.522 1.00 97.62 195 LEU A CA 1
ATOM 1501 C C . LEU A 1 195 ? -4.566 -8.815 1.208 1.00 97.62 195 LEU A C 1
ATOM 1503 O O . LEU A 1 195 ? -5.677 -8.580 0.708 1.00 97.62 195 LEU A O 1
ATOM 1507 N N . GLY A 1 196 ? -3.674 -9.624 0.641 1.00 97.25 196 GLY A N 1
ATOM 1508 C CA . GLY A 1 196 ? -3.843 -10.347 -0.613 1.00 97.25 196 GLY A CA 1
ATOM 1509 C C . GLY A 1 196 ? -3.703 -9.503 -1.881 1.00 97.25 196 GLY A C 1
ATOM 1510 O O . GLY A 1 196 ? -3.530 -8.284 -1.848 1.00 97.25 196 GLY A O 1
ATOM 1511 N N . GLY A 1 197 ? -3.771 -10.138 -3.052 1.00 97.75 197 GLY A N 1
ATOM 1512 C CA . GLY A 1 197 ? -3.473 -9.462 -4.319 1.00 97.75 197 GLY A CA 1
ATOM 1513 C C . GLY A 1 197 ? -4.565 -8.502 -4.798 1.00 97.75 197 GLY A C 1
ATOM 1514 O O . GLY A 1 197 ? -4.270 -7.581 -5.561 1.00 97.75 197 GLY A O 1
ATOM 1515 N N . LYS A 1 198 ? -5.807 -8.614 -4.303 1.00 97.50 198 LYS A N 1
ATOM 1516 C CA . LYS A 1 198 ? -6.865 -7.613 -4.563 1.00 97.50 198 LYS A CA 1
ATOM 1517 C C . LYS A 1 198 ? -6.516 -6.222 -4.026 1.00 97.50 198 LYS A C 1
ATOM 1519 O O . LYS A 1 198 ? -6.884 -5.236 -4.664 1.00 97.50 198 LYS A O 1
ATOM 1524 N N . PHE A 1 199 ? -5.788 -6.133 -2.910 1.00 98.00 199 PHE A N 1
ATOM 1525 C CA . PHE A 1 199 ? -5.251 -4.869 -2.395 1.00 98.00 199 PHE A CA 1
ATOM 1526 C C . PHE A 1 199 ? -4.329 -4.215 -3.426 1.00 98.00 199 PHE A C 1
ATOM 1528 O O . PHE A 1 199 ? -4.547 -3.078 -3.849 1.00 98.00 199 PHE A O 1
ATOM 1535 N N . VAL A 1 200 ? -3.335 -4.978 -3.880 1.00 98.19 200 VAL A N 1
ATOM 1536 C CA . VAL A 1 200 ? -2.342 -4.532 -4.860 1.00 98.19 200 VAL A CA 1
ATOM 1537 C C . VAL A 1 200 ? -3.022 -4.129 -6.167 1.00 98.19 200 VAL A C 1
ATOM 1539 O O . VAL A 1 200 ? -2.759 -3.050 -6.698 1.00 98.19 200 VAL A O 1
ATOM 1542 N N . ALA A 1 201 ? -3.937 -4.965 -6.661 1.00 97.56 201 ALA A N 1
ATOM 1543 C CA . ALA A 1 201 ? -4.708 -4.708 -7.867 1.00 97.56 201 ALA A CA 1
ATOM 1544 C C . ALA A 1 201 ? -5.523 -3.415 -7.763 1.00 97.56 201 ALA A C 1
ATOM 1546 O O . ALA A 1 201 ? -5.463 -2.579 -8.665 1.00 97.56 201 ALA A O 1
ATOM 1547 N N . ALA A 1 202 ? -6.270 -3.229 -6.671 1.00 96.25 202 ALA A N 1
ATOM 1548 C CA . ALA A 1 202 ? -7.090 -2.042 -6.483 1.00 96.25 202 ALA A CA 1
ATOM 1549 C C . ALA A 1 202 ? -6.230 -0.775 -6.457 1.00 96.25 202 ALA A C 1
ATOM 1551 O O . ALA A 1 202 ? -6.474 0.152 -7.221 1.00 96.25 202 ALA A O 1
ATOM 1552 N N . VAL A 1 203 ? -5.158 -0.749 -5.670 1.00 96.62 203 VAL A N 1
ATOM 1553 C CA . VAL A 1 203 ? -4.307 0.442 -5.584 1.00 96.62 203 VAL A CA 1
ATOM 1554 C C . VAL A 1 203 ? -3.595 0.733 -6.914 1.00 96.62 203 VAL A C 1
ATOM 1556 O O . VAL A 1 203 ? -3.581 1.881 -7.365 1.00 96.62 203 VAL A O 1
ATOM 1559 N N . ALA A 1 204 ? -3.084 -0.287 -7.612 1.00 96.25 204 ALA A N 1
ATOM 1560 C CA . ALA A 1 204 ? -2.449 -0.109 -8.920 1.00 96.25 204 ALA A CA 1
ATOM 1561 C C . ALA A 1 204 ? -3.419 0.450 -9.981 1.00 96.25 204 ALA A C 1
ATOM 1563 O O . ALA A 1 204 ? -3.026 1.303 -10.780 1.00 96.25 204 ALA A O 1
ATOM 1564 N N . ARG A 1 205 ? -4.700 0.053 -9.951 1.00 94.00 205 ARG A N 1
ATOM 1565 C CA . ARG A 1 205 ? -5.764 0.561 -10.844 1.00 94.00 205 ARG A CA 1
ATOM 1566 C C . ARG A 1 205 ? -6.163 2.013 -10.586 1.00 94.00 205 ARG A C 1
ATOM 1568 O O . ARG A 1 205 ? -6.782 2.624 -11.462 1.00 94.00 205 ARG A O 1
ATOM 1575 N N . GLY A 1 206 ? -5.814 2.561 -9.418 1.00 87.50 206 GLY A N 1
ATOM 1576 C CA . GLY A 1 206 ? -6.198 3.895 -8.947 1.00 87.50 206 GLY A CA 1
ATOM 1577 C C . GLY A 1 206 ? -5.731 5.060 -9.826 1.00 87.50 206 GLY A C 1
ATOM 1578 O O . GLY A 1 206 ? -6.181 6.194 -9.654 1.00 87.50 206 GLY A O 1
ATOM 1579 N N . ARG A 1 207 ? -4.836 4.830 -10.787 1.00 87.38 207 ARG A N 1
ATOM 1580 C CA . ARG A 1 207 ? -4.441 5.834 -11.777 1.00 87.38 207 ARG A CA 1
ATOM 1581 C C . ARG A 1 207 ? -4.430 5.175 -13.149 1.00 87.38 207 ARG A C 1
ATOM 1583 O O . ARG A 1 207 ? -3.716 4.210 -13.346 1.00 87.38 207 ARG A O 1
ATOM 1590 N N . ARG A 1 208 ? -5.171 5.692 -14.127 1.00 87.06 208 ARG A N 1
ATOM 1591 C CA . ARG A 1 208 ? -4.930 5.347 -15.544 1.00 87.06 208 ARG A CA 1
ATOM 1592 C C . ARG A 1 208 ? -3.745 6.097 -16.139 1.00 87.06 208 ARG A C 1
ATOM 1594 O O . ARG A 1 208 ? -3.151 5.650 -17.113 1.00 87.06 208 ARG A O 1
ATOM 1601 N N . THR A 1 209 ? -3.395 7.236 -15.553 1.00 85.75 209 THR A N 1
ATOM 1602 C CA . THR A 1 209 ? -2.231 8.031 -15.945 1.00 85.75 209 THR A CA 1
ATOM 1603 C C . THR A 1 209 ? -0.943 7.450 -15.358 1.00 85.75 209 THR A C 1
ATOM 1605 O O . THR A 1 209 ? -0.975 6.532 -14.541 1.00 85.75 209 THR A O 1
ATOM 1608 N N . TYR A 1 210 ? 0.206 8.007 -15.753 1.00 88.00 210 TYR A N 1
ATOM 1609 C CA . TYR A 1 210 ? 1.521 7.642 -15.203 1.00 88.00 210 TYR A CA 1
ATOM 1610 C C . TYR A 1 210 ? 1.892 6.163 -15.381 1.00 88.00 210 TYR A C 1
ATOM 1612 O O . TYR A 1 210 ? 2.642 5.611 -14.582 1.00 88.00 210 TYR A O 1
ATOM 1620 N N . ASN A 1 211 ? 1.380 5.540 -16.446 1.00 92.38 211 ASN A N 1
ATOM 1621 C CA . ASN A 1 211 ? 1.710 4.180 -16.882 1.00 92.38 211 ASN A CA 1
ATOM 1622 C C . ASN A 1 211 ? 1.312 3.043 -15.935 1.00 92.38 211 ASN A C 1
ATOM 1624 O O . ASN A 1 211 ? 1.696 1.893 -16.149 1.00 92.38 211 ASN A O 1
ATOM 1628 N N . HIS A 1 212 ? 0.489 3.332 -14.936 1.00 94.81 212 HIS A N 1
ATOM 1629 C CA . HIS A 1 212 ? -0.073 2.332 -14.036 1.00 94.81 212 HIS A CA 1
ATOM 1630 C C . HIS A 1 212 ? -0.752 1.146 -14.750 1.00 94.81 212 HIS A C 1
ATOM 1632 O O . HIS A 1 212 ? -0.550 0.030 -14.284 1.00 94.81 212 HIS A O 1
ATOM 1638 N N . PRO A 1 213 ? -1.476 1.301 -15.883 1.00 96.12 213 PRO A N 1
ATOM 1639 C CA . PRO A 1 213 ? -2.014 0.145 -16.607 1.00 96.12 213 PRO A CA 1
ATOM 1640 C C . PRO A 1 213 ? -0.941 -0.863 -17.044 1.00 96.12 213 PRO A C 1
ATOM 1642 O O . PRO A 1 213 ? -1.091 -2.065 -16.833 1.00 96.12 213 PRO A O 1
ATOM 1645 N N . VAL A 1 214 ? 0.183 -0.378 -17.584 1.00 96.69 214 VAL A N 1
ATOM 1646 C CA . VAL A 1 214 ? 1.317 -1.227 -17.992 1.00 96.69 214 VAL A CA 1
ATOM 1647 C C . VAL A 1 214 ? 1.984 -1.858 -16.770 1.00 96.69 214 VAL A C 1
ATOM 1649 O O . VAL A 1 214 ? 2.301 -3.045 -16.783 1.00 96.69 214 VAL A O 1
ATOM 1652 N N . GLN A 1 215 ? 2.154 -1.088 -15.693 1.00 97.25 215 GLN A N 1
ATOM 1653 C CA . GLN A 1 215 ? 2.752 -1.577 -14.449 1.00 97.25 215 GLN A CA 1
ATOM 1654 C C . GLN A 1 215 ? 1.868 -2.641 -13.776 1.00 97.25 215 GLN A C 1
ATOM 1656 O O . GLN A 1 215 ? 2.383 -3.663 -13.334 1.00 97.25 215 GLN A O 1
ATOM 1661 N N . LEU A 1 216 ? 0.541 -2.483 -13.784 1.00 97.94 216 LEU A N 1
ATOM 1662 C CA . LEU A 1 216 ? -0.408 -3.500 -13.322 1.00 97.94 216 LEU A CA 1
ATOM 1663 C C . LEU A 1 216 ? -0.294 -4.789 -14.144 1.00 97.94 216 LEU A C 1
ATOM 1665 O O . LEU A 1 216 ? -0.210 -5.875 -13.572 1.00 97.94 216 LEU A O 1
ATOM 1669 N N . CYS A 1 217 ? -0.235 -4.681 -15.473 1.00 98.31 217 CYS A N 1
ATOM 1670 C CA . CYS A 1 217 ? -0.005 -5.839 -16.339 1.00 98.31 217 CYS A CA 1
ATOM 1671 C C . CYS A 1 217 ? 1.320 -6.537 -15.994 1.00 98.31 217 CYS A C 1
ATOM 1673 O O . CYS A 1 217 ? 1.374 -7.762 -15.905 1.00 98.31 217 CYS A O 1
ATOM 1675 N N . ALA A 1 218 ? 2.382 -5.774 -15.726 1.00 98.44 218 ALA A N 1
ATOM 1676 C CA . ALA A 1 218 ? 3.662 -6.326 -15.297 1.00 98.44 218 ALA A CA 1
ATOM 1677 C C . ALA A 1 218 ? 3.572 -7.063 -13.947 1.00 98.44 218 ALA A C 1
ATOM 1679 O O . ALA A 1 218 ? 4.180 -8.124 -13.815 1.00 98.44 218 ALA A O 1
ATOM 1680 N N . LEU A 1 219 ? 2.778 -6.575 -12.983 1.00 98.69 219 LEU A N 1
ATOM 1681 C CA . LEU A 1 219 ? 2.525 -7.278 -11.714 1.00 98.69 219 LEU A CA 1
ATOM 1682 C C . LEU A 1 219 ? 1.851 -8.641 -11.942 1.00 98.69 219 LEU A C 1
ATOM 1684 O O . LEU A 1 219 ? 2.263 -9.629 -11.330 1.00 98.69 219 LEU A O 1
ATOM 1688 N N . VAL A 1 220 ? 0.869 -8.718 -12.851 1.00 98.62 220 VAL A N 1
ATOM 1689 C CA . VAL A 1 220 ? 0.210 -9.988 -13.219 1.00 98.62 220 VAL A CA 1
ATOM 1690 C C . VAL A 1 220 ? 1.194 -10.921 -13.926 1.00 98.62 220 VAL A C 1
ATOM 1692 O O . VAL A 1 220 ? 1.371 -12.068 -13.521 1.00 98.62 220 VAL A O 1
ATOM 1695 N N . LYS A 1 221 ? 1.905 -10.424 -14.945 1.00 98.44 221 LYS A N 1
ATOM 1696 C CA . LYS A 1 221 ? 2.883 -11.205 -15.721 1.00 98.44 221 LYS A CA 1
ATOM 1697 C C . LYS A 1 221 ? 4.007 -11.765 -14.849 1.00 98.44 221 LYS A C 1
ATOM 1699 O O . LYS A 1 221 ? 4.410 -12.918 -15.010 1.00 98.44 221 LYS A O 1
ATOM 1704 N N . ALA A 1 222 ? 4.509 -10.959 -13.916 1.00 98.44 222 ALA A N 1
ATOM 1705 C CA . ALA A 1 222 ? 5.525 -11.378 -12.958 1.00 98.44 222 ALA A CA 1
ATOM 1706 C C . ALA A 1 222 ? 5.008 -12.429 -11.971 1.00 98.44 222 ALA A C 1
ATOM 1708 O O . ALA A 1 222 ? 5.805 -13.193 -11.429 1.00 98.44 222 ALA A O 1
ATOM 1709 N N . GLY A 1 223 ? 3.690 -12.497 -11.780 1.00 98.25 223 GLY A N 1
ATOM 1710 C CA . GLY A 1 223 ? 3.032 -13.362 -10.813 1.00 98.25 223 GLY A CA 1
ATOM 1711 C C . GLY A 1 223 ? 2.972 -12.778 -9.412 1.00 98.25 223 GLY A C 1
ATOM 1712 O O . GLY A 1 223 ? 2.736 -13.521 -8.464 1.00 98.25 223 GLY A O 1
ATOM 1713 N N . PHE A 1 224 ? 3.170 -11.468 -9.267 1.00 98.44 224 PHE A N 1
ATOM 1714 C CA . PHE A 1 224 ? 3.009 -10.798 -7.981 1.00 98.44 224 PHE A CA 1
ATOM 1715 C C . PHE A 1 224 ? 1.540 -10.805 -7.541 1.00 98.44 224 PHE A C 1
ATOM 1717 O O . PHE A 1 224 ? 1.249 -11.059 -6.379 1.00 98.44 224 PHE A O 1
ATOM 1724 N N . ILE A 1 225 ? 0.618 -10.663 -8.497 1.00 98.31 225 ILE A N 1
ATOM 1725 C CA . ILE A 1 225 ? -0.828 -10.873 -8.330 1.00 98.31 225 ILE A CA 1
ATOM 1726 C C . ILE A 1 225 ? -1.355 -11.832 -9.401 1.00 98.31 225 ILE A C 1
ATOM 1728 O O . ILE A 1 225 ? -0.728 -12.005 -10.449 1.00 98.31 225 ILE A O 1
ATOM 1732 N N . ALA A 1 226 ? -2.503 -12.452 -9.154 1.00 97.94 226 ALA A N 1
ATOM 1733 C CA . ALA A 1 226 ? -3.234 -13.233 -10.141 1.00 97.94 226 ALA A CA 1
ATOM 1734 C C . ALA A 1 226 ? -4.062 -12.338 -11.078 1.00 97.94 226 ALA A C 1
ATOM 1736 O O . ALA A 1 226 ? -4.406 -11.193 -10.764 1.00 97.94 226 ALA A O 1
ATOM 1737 N N . ARG A 1 227 ? -4.420 -12.880 -12.247 1.00 97.75 227 ARG A N 1
ATOM 1738 C CA . ARG A 1 227 ? -5.245 -12.181 -13.242 1.00 97.75 227 ARG A CA 1
ATOM 1739 C C . ARG A 1 227 ? -6.626 -11.848 -12.677 1.00 97.75 227 ARG A C 1
ATOM 1741 O O . ARG A 1 227 ? -7.145 -10.756 -12.888 1.00 97.75 227 ARG A O 1
ATOM 1748 N N . GLU A 1 228 ? -7.210 -12.777 -11.937 1.00 97.38 228 GLU A N 1
ATOM 1749 C CA . GLU A 1 228 ? -8.547 -12.672 -11.356 1.00 97.38 228 GLU A CA 1
ATOM 1750 C C . GLU A 1 228 ? -8.617 -11.541 -10.323 1.00 97.38 228 GLU A C 1
ATOM 1752 O O . GLU A 1 228 ? -9.630 -10.848 -10.226 1.00 97.38 228 GLU A O 1
ATOM 1757 N N . GLU A 1 229 ? -7.521 -11.309 -9.598 1.00 97.56 229 GLU A N 1
ATOM 1758 C CA . GLU A 1 229 ? -7.387 -10.209 -8.642 1.00 97.56 229 GLU A CA 1
ATOM 1759 C C . GLU A 1 229 ? -7.303 -8.859 -9.362 1.00 97.56 229 GLU A C 1
ATOM 1761 O O . GLU A 1 229 ? -7.994 -7.914 -8.977 1.00 97.56 229 GLU A O 1
ATOM 1766 N N . ALA A 1 230 ? -6.532 -8.775 -10.455 1.00 97.88 230 ALA A N 1
ATOM 1767 C CA . ALA A 1 230 ? -6.483 -7.586 -11.311 1.00 97.88 230 ALA A CA 1
ATOM 1768 C C . ALA A 1 230 ? -7.865 -7.238 -11.896 1.00 97.88 230 ALA A C 1
ATOM 1770 O O . ALA A 1 230 ? -8.235 -6.064 -11.983 1.00 97.88 230 ALA A O 1
ATOM 1771 N N . LEU A 1 231 ? -8.654 -8.262 -12.230 1.00 97.69 231 LEU A N 1
ATOM 1772 C CA . LEU A 1 231 ? -10.008 -8.146 -12.770 1.00 97.69 231 LEU A CA 1
ATOM 1773 C C . LEU A 1 231 ? -11.103 -8.028 -11.700 1.00 97.69 231 LEU A C 1
ATOM 1775 O O . LEU A 1 231 ? -12.285 -8.085 -12.052 1.00 97.69 231 LEU A O 1
ATOM 1779 N N . TRP A 1 232 ? -10.755 -7.865 -10.418 1.00 96.06 232 TRP A N 1
ATOM 1780 C CA . TRP A 1 232 ? -11.737 -7.751 -9.340 1.00 96.06 232 TRP A CA 1
ATOM 1781 C C . TRP A 1 232 ? -12.799 -6.692 -9.673 1.00 96.06 232 TRP A C 1
ATOM 1783 O O . TRP A 1 232 ? -12.489 -5.518 -9.881 1.00 96.06 232 TRP A O 1
ATOM 1793 N N . ASP A 1 233 ? -14.060 -7.112 -9.778 1.00 93.75 233 ASP A N 1
ATOM 1794 C CA . ASP A 1 233 ? -15.136 -6.211 -10.179 1.00 93.75 233 ASP A CA 1
ATOM 1795 C C . ASP A 1 233 ? -15.530 -5.313 -9.004 1.00 93.75 233 ASP A C 1
ATOM 1797 O O . ASP A 1 233 ? -16.192 -5.738 -8.057 1.00 93.75 233 ASP A O 1
ATOM 1801 N N . THR A 1 234 ? -15.026 -4.083 -9.026 1.00 92.44 234 THR A N 1
ATOM 1802 C CA . THR A 1 234 ? -15.212 -3.105 -7.960 1.00 92.44 234 THR A CA 1
ATOM 1803 C C . THR A 1 234 ? -15.178 -1.689 -8.520 1.00 92.44 234 THR A C 1
ATOM 1805 O O . THR A 1 234 ? -14.518 -1.403 -9.529 1.00 92.44 234 THR A O 1
ATOM 1808 N N . THR A 1 235 ? -15.884 -0.798 -7.834 1.00 92.88 235 THR A N 1
ATOM 1809 C CA . THR A 1 235 ? -15.850 0.647 -8.056 1.00 92.88 235 THR A CA 1
ATOM 1810 C C . THR A 1 235 ? -15.449 1.308 -6.741 1.00 92.88 235 THR A C 1
ATOM 1812 O O . THR A 1 235 ? -16.043 0.978 -5.709 1.00 92.88 235 THR A O 1
ATOM 1815 N N . PRO A 1 236 ? -14.451 2.209 -6.740 1.00 95.62 236 PRO A N 1
ATOM 1816 C CA . PRO A 1 236 ? -14.019 2.869 -5.522 1.00 95.62 236 PRO A CA 1
ATOM 1817 C C . PRO A 1 236 ? -15.140 3.721 -4.931 1.00 95.62 236 PRO A C 1
ATOM 1819 O O . PRO A 1 236 ? -15.851 4.433 -5.640 1.00 95.62 236 PRO A O 1
ATOM 1822 N N . TYR A 1 237 ? -15.242 3.692 -3.610 1.00 96.56 237 TYR A N 1
ATOM 1823 C CA . TYR A 1 237 ? -16.050 4.616 -2.836 1.00 96.56 237 TYR A CA 1
ATOM 1824 C C . TYR A 1 237 ? -15.225 5.854 -2.514 1.00 96.56 237 TYR A C 1
ATOM 1826 O O . TYR A 1 237 ? -14.042 5.777 -2.179 1.00 96.56 237 TYR A O 1
ATOM 1834 N N . ARG A 1 238 ? -15.867 7.016 -2.588 1.00 97.00 238 ARG A N 1
ATOM 1835 C CA . ARG A 1 238 ? -15.254 8.267 -2.158 1.00 97.00 238 ARG A CA 1
ATOM 1836 C C . ARG A 1 238 ? -15.044 8.239 -0.643 1.00 97.00 238 ARG A C 1
ATOM 1838 O O . ARG A 1 238 ? -15.980 7.946 0.097 1.00 97.00 238 ARG A O 1
ATOM 1845 N N . ILE A 1 239 ? -13.844 8.597 -0.195 1.00 97.50 239 ILE A N 1
ATOM 1846 C CA . ILE A 1 239 ? -13.575 8.854 1.224 1.00 97.50 239 ILE A CA 1
ATOM 1847 C C . ILE A 1 239 ? -14.351 10.118 1.655 1.00 97.50 239 ILE A C 1
ATOM 1849 O O . ILE A 1 239 ? -14.203 11.162 1.010 1.00 97.50 239 ILE A O 1
ATOM 1853 N N . PRO A 1 240 ? -15.193 10.062 2.705 1.00 96.75 240 PRO A N 1
ATOM 1854 C CA . PRO A 1 240 ? -15.844 11.248 3.261 1.00 96.75 240 PRO A CA 1
ATOM 1855 C C . PRO A 1 240 ? -14.817 12.271 3.760 1.00 96.75 240 PRO A C 1
ATOM 1857 O O . PRO A 1 240 ? -13.799 11.884 4.324 1.00 96.75 240 PRO A O 1
ATOM 1860 N N . SER A 1 241 ? -15.091 13.570 3.615 1.00 95.25 241 SER A N 1
ATOM 1861 C CA . SER A 1 241 ? -14.118 14.635 3.921 1.00 95.25 241 SER A CA 1
ATOM 1862 C C . SER A 1 241 ? -13.541 14.576 5.343 1.00 95.25 241 SER A C 1
ATOM 1864 O O . SER A 1 241 ? -12.359 14.856 5.532 1.00 95.25 241 SER A O 1
ATOM 1866 N N . ASP A 1 242 ? -14.343 14.186 6.337 1.00 96.06 242 ASP A N 1
ATOM 1867 C CA . ASP A 1 242 ? -13.876 14.066 7.724 1.00 96.06 242 ASP A CA 1
ATOM 1868 C C . ASP A 1 242 ? -12.867 12.924 7.898 1.00 96.06 242 ASP A C 1
ATOM 1870 O O . ASP A 1 242 ? -11.825 13.114 8.526 1.00 96.06 242 ASP A O 1
ATOM 1874 N N . ALA A 1 243 ? -13.132 11.771 7.276 1.00 97.81 243 ALA A N 1
ATOM 1875 C CA . ALA A 1 243 ? -12.193 10.654 7.222 1.00 97.81 243 ALA A CA 1
ATOM 1876 C C . ALA A 1 243 ? -10.953 11.010 6.387 1.00 97.81 243 ALA A C 1
ATOM 1878 O O . ALA A 1 243 ? -9.840 10.638 6.745 1.00 97.81 243 ALA A O 1
ATOM 1879 N N . GLU A 1 244 ? -11.124 11.779 5.305 1.00 96.75 244 GLU A N 1
ATOM 1880 C CA . GLU A 1 244 ? -10.030 12.242 4.446 1.00 96.75 244 GLU A CA 1
ATOM 1881 C C . GLU A 1 244 ? -9.013 13.064 5.248 1.00 96.75 244 GLU A C 1
ATOM 1883 O O . GLU A 1 244 ? -7.810 12.825 5.158 1.00 96.75 244 GLU A O 1
ATOM 1888 N N . ARG A 1 245 ? -9.498 13.989 6.084 1.00 96.50 245 ARG A N 1
ATOM 1889 C CA . ARG A 1 245 ? -8.650 14.818 6.948 1.00 96.50 245 ARG A CA 1
ATOM 1890 C C . ARG A 1 245 ? -7.887 13.988 7.979 1.00 96.50 245 ARG A C 1
ATOM 1892 O O . ARG A 1 245 ? -6.717 14.261 8.205 1.00 96.50 245 ARG A O 1
ATOM 1899 N N . LEU A 1 246 ? -8.526 12.978 8.570 1.00 98.31 246 LEU A N 1
ATOM 1900 C CA . LEU A 1 246 ? -7.873 12.064 9.510 1.00 98.31 246 LEU A CA 1
ATOM 1901 C C . LEU A 1 246 ? -6.787 11.218 8.824 1.00 98.31 246 LEU A C 1
ATOM 1903 O O . LEU A 1 246 ? -5.680 11.107 9.335 1.00 98.31 246 LEU A O 1
ATOM 1907 N N . LEU A 1 247 ? -7.051 10.689 7.626 1.00 98.06 247 LEU A N 1
ATOM 1908 C CA . LEU A 1 247 ? -6.051 9.936 6.855 1.00 98.06 247 LEU A CA 1
ATOM 1909 C C . LEU A 1 247 ? -4.864 10.811 6.425 1.00 98.06 247 LEU A C 1
ATOM 1911 O O . LEU A 1 247 ? -3.733 10.334 6.364 1.00 98.06 247 LEU A O 1
ATOM 1915 N N . GLN A 1 248 ? -5.098 12.099 6.160 1.00 97.69 248 GLN A N 1
ATOM 1916 C CA . GLN A 1 248 ? -4.044 13.077 5.867 1.00 97.69 248 GLN A CA 1
ATOM 1917 C C . GLN A 1 248 ? -3.163 13.406 7.079 1.00 97.69 248 GLN A C 1
ATOM 1919 O O . GLN A 1 248 ? -2.121 14.032 6.904 1.00 97.69 248 GLN A O 1
ATOM 1924 N N . GLU A 1 249 ? -3.535 12.992 8.291 1.00 97.94 249 GLU A N 1
ATOM 1925 C CA . GLU A 1 249 ? -2.635 13.057 9.439 1.00 97.94 249 GLU A CA 1
ATOM 1926 C C . GLU A 1 249 ? -1.576 11.948 9.393 1.00 97.94 249 GLU A C 1
ATOM 1928 O O . GLU A 1 249 ? -0.524 12.105 9.998 1.00 97.94 249 GLU A O 1
ATOM 1933 N N . ALA A 1 250 ? -1.795 10.827 8.701 1.00 96.88 250 ALA A N 1
ATOM 1934 C CA . ALA A 1 250 ? -0.833 9.715 8.658 1.00 96.88 250 ALA A CA 1
ATOM 1935 C C . ALA A 1 250 ? -0.364 9.218 10.048 1.00 96.88 250 ALA A C 1
ATOM 1937 O O . ALA A 1 250 ? 0.712 8.634 10.185 1.00 96.88 250 ALA A O 1
ATOM 1938 N N . ARG A 1 251 ? -1.172 9.441 11.094 1.00 97.19 251 ARG A N 1
ATOM 1939 C CA . ARG A 1 251 ? -0.971 8.890 12.437 1.00 97.19 251 ARG A CA 1
ATOM 1940 C C . ARG A 1 251 ? -1.839 7.642 12.587 1.00 97.19 251 ARG A C 1
ATOM 1942 O O . ARG A 1 251 ? -3.018 7.717 12.245 1.00 97.19 251 ARG A O 1
ATOM 1949 N N . PRO A 1 252 ? -1.317 6.526 13.128 1.00 97.19 252 PRO A N 1
ATOM 1950 C CA . PRO A 1 252 ? -2.085 5.286 13.226 1.00 97.19 252 PRO A CA 1
ATOM 1951 C C . PRO A 1 252 ? -3.444 5.429 13.932 1.00 97.19 252 PRO A C 1
ATOM 1953 O O . PRO A 1 252 ? -4.437 4.901 13.441 1.00 97.19 252 PRO A O 1
ATOM 1956 N N . ASP A 1 253 ? -3.510 6.196 15.026 1.00 97.94 253 ASP A N 1
ATOM 1957 C CA . ASP A 1 253 ? -4.761 6.478 15.752 1.00 97.94 253 ASP A CA 1
ATOM 1958 C C . ASP A 1 253 ? -5.782 7.250 14.896 1.00 97.94 253 ASP A C 1
ATOM 1960 O O . ASP A 1 253 ? -6.944 6.858 14.788 1.00 97.94 253 ASP A O 1
ATOM 1964 N N . ASP A 1 254 ? -5.349 8.313 14.211 1.00 98.38 254 ASP A N 1
ATOM 1965 C CA . ASP A 1 254 ? -6.228 9.084 13.326 1.00 98.38 254 ASP A CA 1
ATOM 1966 C C . ASP A 1 254 ? -6.713 8.232 12.142 1.00 98.38 254 ASP A C 1
ATOM 1968 O O . ASP A 1 254 ? -7.894 8.273 11.794 1.00 98.38 254 ASP A O 1
ATOM 1972 N N . CYS A 1 255 ? -5.842 7.400 11.565 1.00 98.19 255 CYS A N 1
ATOM 1973 C CA . CYS A 1 255 ? -6.218 6.465 10.506 1.00 98.19 255 CYS A CA 1
ATOM 1974 C C . CYS A 1 255 ? -7.236 5.422 10.991 1.00 98.19 255 CYS A C 1
ATOM 1976 O O . CYS A 1 255 ? -8.207 5.153 10.283 1.00 98.19 255 CYS A O 1
ATOM 1978 N N . LEU A 1 256 ? -7.072 4.880 12.203 1.00 98.50 256 LEU A N 1
ATOM 1979 C CA . LEU A 1 256 ? -8.047 3.964 12.795 1.00 98.50 256 LEU A CA 1
ATOM 1980 C C . LEU A 1 256 ? -9.406 4.654 12.986 1.00 98.50 256 LEU A C 1
ATOM 1982 O O . LEU A 1 256 ? -10.428 4.125 12.551 1.00 98.50 256 LEU A O 1
ATOM 1986 N N . ARG A 1 257 ? -9.425 5.878 13.526 1.00 98.38 257 ARG A N 1
ATOM 1987 C CA . ARG A 1 257 ? -10.650 6.689 13.654 1.00 98.38 257 ARG A CA 1
ATOM 1988 C C . ARG A 1 257 ? -11.312 6.964 12.303 1.00 98.38 257 ARG A C 1
ATOM 1990 O O . ARG A 1 257 ? -12.539 6.983 12.206 1.00 98.38 257 ARG A O 1
ATOM 1997 N N . ALA A 1 258 ? -10.520 7.172 11.251 1.00 98.12 258 ALA A N 1
ATOM 1998 C CA . ALA A 1 258 ? -11.040 7.326 9.898 1.00 98.12 258 ALA A CA 1
ATOM 1999 C C . ALA A 1 258 ? -11.748 6.044 9.445 1.00 98.12 258 ALA A C 1
ATOM 2001 O O . ALA A 1 258 ? -12.901 6.109 9.021 1.00 98.12 258 ALA A O 1
ATOM 2002 N N . VAL A 1 259 ? -11.094 4.888 9.592 1.00 96.31 259 VAL A N 1
ATOM 2003 C CA . VAL A 1 259 ? -11.632 3.566 9.230 1.00 96.31 259 VAL A CA 1
ATOM 2004 C C . VAL A 1 259 ? -12.932 3.257 9.962 1.00 96.31 259 VAL A C 1
ATOM 2006 O O . VAL A 1 259 ? -13.876 2.800 9.325 1.00 96.31 259 VAL A O 1
ATOM 2009 N N . GLU A 1 260 ? -13.020 3.553 11.257 1.00 96.50 260 GLU A N 1
ATOM 2010 C CA . GLU A 1 260 ? -14.237 3.365 12.061 1.00 96.50 260 GLU A CA 1
ATOM 2011 C C . GLU A 1 260 ? -15.433 4.180 11.543 1.00 96.50 260 GLU A C 1
ATOM 2013 O O . GLU A 1 260 ? -16.584 3.786 11.726 1.00 96.50 260 GLU A O 1
ATOM 2018 N N . SER A 1 261 ? -15.169 5.315 10.888 1.00 96.75 261 SER A N 1
ATOM 2019 C CA . SER A 1 261 ? -16.203 6.184 10.314 1.00 96.75 261 SER A CA 1
ATOM 2020 C C . SER A 1 261 ? -16.616 5.804 8.887 1.00 96.75 261 SER A C 1
ATOM 2022 O O . SER A 1 261 ? -17.624 6.304 8.378 1.00 96.75 261 SER A O 1
ATOM 2024 N N . LEU A 1 262 ? -15.850 4.938 8.214 1.00 96.75 262 LEU A N 1
ATOM 2025 C CA . LEU A 1 262 ? -16.166 4.506 6.857 1.00 96.75 262 LEU A CA 1
ATOM 2026 C C . LEU A 1 262 ? -17.345 3.533 6.869 1.00 96.75 262 LEU A C 1
ATOM 2028 O O . LEU A 1 262 ? -17.481 2.662 7.724 1.00 96.75 262 LEU A O 1
ATOM 2032 N N . SER A 1 263 ? -18.214 3.656 5.868 1.00 93.94 263 SER A N 1
ATOM 2033 C CA . SER A 1 263 ? -19.338 2.737 5.711 1.00 93.94 263 SER A CA 1
ATOM 2034 C C . SER A 1 263 ? -18.850 1.411 5.133 1.00 93.94 263 SER A C 1
ATOM 2036 O O . SER A 1 263 ? -18.757 1.258 3.915 1.00 93.94 263 SER A O 1
ATOM 2038 N N . TRP A 1 264 ? -18.538 0.444 5.986 1.00 93.75 264 TRP A N 1
ATOM 2039 C CA . TRP A 1 264 ? -18.205 -0.916 5.564 1.00 93.75 264 TRP A CA 1
ATOM 2040 C C . TRP A 1 264 ? -19.466 -1.737 5.276 1.00 93.75 264 TRP A C 1
ATOM 2042 O O . TRP A 1 264 ? -20.555 -1.428 5.756 1.00 93.75 264 TRP A O 1
ATOM 2052 N N . THR A 1 265 ? -19.343 -2.773 4.448 1.00 79.75 265 THR A N 1
ATOM 2053 C CA . THR A 1 265 ? -20.425 -3.739 4.212 1.00 79.75 265 THR A CA 1
ATOM 2054 C C . THR A 1 265 ? -20.438 -4.759 5.352 1.00 79.75 265 THR A C 1
ATOM 2056 O O . THR A 1 265 ? -19.453 -5.482 5.486 1.00 79.75 265 THR A O 1
ATOM 2059 N N . PRO A 1 266 ? -21.534 -4.900 6.122 1.00 58.81 266 PRO A N 1
ATOM 2060 C CA . PRO A 1 266 ? -21.606 -5.883 7.208 1.00 58.81 266 PRO A CA 1
ATOM 2061 C C . PRO A 1 266 ? -21.558 -7.348 6.736 1.00 58.81 266 PRO A C 1
ATOM 2063 O O . PRO A 1 266 ? -21.383 -8.247 7.551 1.00 58.81 266 PRO A O 1
ATOM 2066 N N . SER A 1 267 ? -21.725 -7.612 5.432 1.00 52.88 267 SER A N 1
ATOM 2067 C CA . SER A 1 267 ? -21.789 -8.968 4.877 1.00 52.88 267 SER A CA 1
ATOM 2068 C C . SER A 1 267 ? -21.225 -9.072 3.447 1.00 52.88 267 SER A C 1
ATOM 2070 O O . SER A 1 267 ? -21.872 -8.732 2.459 1.00 52.88 267 SER A O 1
ATOM 2072 N N . GLY A 1 268 ? -19.998 -9.594 3.340 1.00 58.16 268 GLY A N 1
ATOM 2073 C CA . GLY A 1 268 ? -19.534 -10.407 2.202 1.00 58.16 268 GLY A CA 1
ATOM 2074 C C . GLY A 1 268 ? -18.736 -9.727 1.084 1.00 58.16 268 GLY A C 1
ATOM 2075 O O . GLY A 1 268 ? -18.064 -10.423 0.326 1.00 58.16 268 GLY A O 1
ATOM 2076 N N . GLY A 1 269 ? -18.765 -8.398 0.968 1.00 82.62 269 GLY A N 1
ATOM 2077 C CA . GLY A 1 269 ? -18.025 -7.675 -0.072 1.00 82.62 269 GLY A CA 1
ATOM 2078 C C . GLY A 1 269 ? -16.882 -6.843 0.493 1.00 82.62 269 GLY A C 1
ATOM 2079 O O . GLY A 1 269 ? -17.130 -5.952 1.305 1.00 82.62 269 GLY A O 1
ATOM 2080 N N . GLN A 1 270 ? -15.658 -7.082 0.017 1.00 94.25 270 GLN A N 1
ATOM 2081 C CA . GLN A 1 270 ? -14.545 -6.152 0.219 1.00 94.25 270 GLN A CA 1
ATOM 2082 C C . GLN A 1 270 ? -14.875 -4.811 -0.461 1.00 94.25 270 GLN A C 1
ATOM 2084 O O . GLN A 1 270 ? -15.445 -4.794 -1.554 1.00 94.25 270 GLN A O 1
ATOM 2089 N N . ARG A 1 271 ? -14.524 -3.680 0.157 1.00 95.81 271 ARG A N 1
ATOM 2090 C CA . ARG A 1 271 ? -14.656 -2.339 -0.448 1.00 95.81 271 ARG A CA 1
ATOM 2091 C C . ARG A 1 271 ? -13.291 -1.737 -0.762 1.00 95.81 271 ARG A C 1
ATOM 2093 O O . ARG A 1 271 ? -12.288 -2.114 -0.170 1.00 95.81 271 ARG A O 1
ATOM 2100 N N . TYR A 1 272 ? -13.253 -0.785 -1.686 1.00 96.94 272 TYR A N 1
ATOM 2101 C CA . TYR A 1 272 ? -12.078 0.053 -1.904 1.00 96.94 272 TYR A CA 1
ATOM 2102 C C . TYR A 1 272 ? -12.471 1.516 -1.739 1.00 96.94 272 TYR A C 1
ATOM 2104 O O . TYR A 1 272 ? -13.420 1.964 -2.380 1.00 96.94 272 TYR A O 1
ATOM 2112 N N . PHE A 1 273 ? -11.767 2.242 -0.878 1.00 97.62 273 PHE A N 1
ATOM 2113 C CA . PHE A 1 273 ? -11.968 3.666 -0.646 1.00 97.62 273 PHE A CA 1
ATOM 2114 C C . PHE A 1 273 ? -10.826 4.474 -1.251 1.00 97.62 273 PHE A C 1
ATOM 2116 O O . PHE A 1 273 ? -9.653 4.155 -1.066 1.00 97.62 273 PHE A O 1
ATOM 2123 N N . MET A 1 274 ? -11.180 5.534 -1.969 1.00 97.00 274 MET A N 1
ATOM 2124 C CA . MET A 1 274 ? -10.252 6.328 -2.762 1.00 97.00 274 MET A CA 1
ATOM 2125 C C . MET A 1 274 ? -10.469 7.821 -2.526 1.00 97.00 274 MET A C 1
ATOM 2127 O O . MET A 1 274 ? -11.602 8.282 -2.331 1.00 97.00 274 MET A O 1
ATOM 2131 N N . PHE A 1 275 ? -9.387 8.595 -2.577 1.00 94.94 275 PHE A N 1
ATOM 2132 C CA . PHE A 1 275 ? -9.458 10.040 -2.425 1.00 94.94 275 PHE A CA 1
ATOM 2133 C C . PHE A 1 275 ? -10.215 10.660 -3.600 1.00 94.94 275 PHE A C 1
ATOM 2135 O O . PHE A 1 275 ? -9.914 10.440 -4.779 1.00 94.94 275 PHE A O 1
ATOM 2142 N N . SER A 1 276 ? -11.168 11.525 -3.259 1.00 91.44 276 SER A N 1
ATOM 2143 C CA . SER A 1 276 ? -12.077 12.217 -4.180 1.00 91.44 276 SER A CA 1
ATOM 2144 C C . SER A 1 276 ? -11.364 12.822 -5.390 1.00 91.44 276 SER A C 1
ATOM 2146 O O . SER A 1 276 ? -11.818 12.716 -6.526 1.00 91.44 276 SER A O 1
ATOM 2148 N N . ARG A 1 277 ? -10.202 13.433 -5.141 1.00 87.25 277 ARG A N 1
ATOM 2149 C CA . ARG A 1 277 ? -9.425 14.186 -6.129 1.00 87.25 277 ARG A CA 1
ATOM 2150 C C . ARG A 1 277 ? -8.921 13.329 -7.300 1.00 87.25 277 ARG A C 1
ATOM 2152 O O . ARG A 1 277 ? -8.538 13.879 -8.330 1.00 87.25 277 ARG A O 1
ATOM 2159 N N . LYS A 1 278 ? -8.868 12.000 -7.141 1.00 88.69 278 LYS A N 1
ATOM 2160 C CA . LYS A 1 278 ? -8.376 11.067 -8.165 1.00 88.69 278 LYS A CA 1
ATOM 2161 C C . LYS A 1 278 ? -9.353 9.953 -8.524 1.00 88.69 278 LYS A C 1
ATOM 2163 O O . LYS A 1 278 ? -9.024 9.149 -9.389 1.00 88.69 278 LYS A O 1
ATOM 2168 N N . ILE A 1 279 ? -10.556 9.934 -7.955 1.00 91.62 279 ILE A N 1
ATOM 2169 C CA . ILE A 1 279 ? -11.522 8.847 -8.174 1.00 91.62 279 ILE A CA 1
ATOM 2170 C C . ILE A 1 279 ? -11.889 8.647 -9.655 1.00 91.62 279 ILE A C 1
ATOM 2172 O O . ILE A 1 279 ? -12.012 7.521 -10.124 1.00 91.62 279 ILE A O 1
ATOM 2176 N N . ASN A 1 280 ? -11.927 9.732 -10.434 1.00 92.06 280 ASN A N 1
ATOM 2177 C CA . ASN A 1 280 ? -12.192 9.694 -11.879 1.00 92.06 280 ASN A CA 1
ATOM 2178 C C . ASN 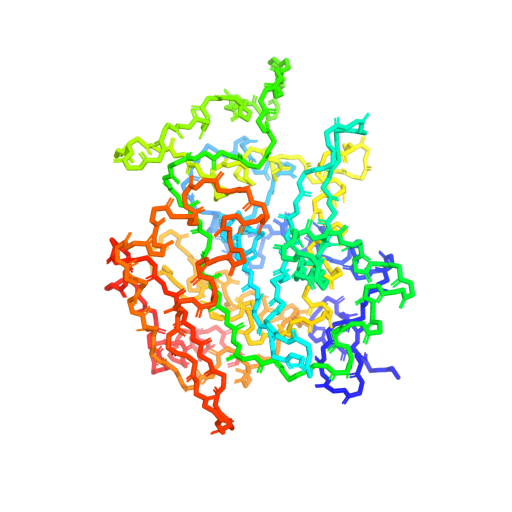A 1 280 ? -11.035 9.104 -12.708 1.00 92.06 280 ASN A C 1
ATOM 2180 O O . ASN A 1 280 ? -11.172 8.925 -13.912 1.00 92.06 280 ASN A O 1
ATOM 2184 N N . SER A 1 281 ? -9.876 8.846 -12.096 1.00 91.94 281 SER A N 1
ATOM 2185 C CA . SER A 1 281 ? -8.732 8.188 -12.741 1.00 91.94 281 SER A CA 1
ATOM 2186 C C . SER A 1 281 ? -8.767 6.663 -12.605 1.00 91.94 281 SER A C 1
ATOM 2188 O O . SER A 1 281 ? -7.818 6.011 -13.041 1.00 91.94 281 SER A O 1
ATOM 2190 N N . TRP A 1 282 ? -9.814 6.106 -11.988 1.00 95.56 282 TRP A N 1
ATOM 2191 C CA . TRP A 1 282 ? -9.993 4.672 -11.789 1.00 95.56 282 TRP A CA 1
ATOM 2192 C C . TRP A 1 282 ? -10.015 3.893 -13.108 1.00 95.56 282 TRP A C 1
ATOM 2194 O O . TRP A 1 282 ? -10.689 4.275 -14.064 1.00 95.56 282 TRP A O 1
ATOM 2204 N N . SER A 1 283 ? -9.307 2.763 -13.143 1.00 95.81 283 SER A N 1
ATOM 2205 C CA . SER A 1 283 ? -9.453 1.768 -14.209 1.00 95.81 283 SER A CA 1
ATOM 2206 C C . SER A 1 283 ? -10.584 0.808 -13.875 1.00 95.81 283 SER A C 1
ATOM 2208 O O . SER A 1 283 ? -10.434 -0.021 -12.976 1.00 95.81 283 SER A O 1
ATOM 2210 N N . ASP A 1 284 ? -11.697 0.875 -14.602 1.00 95.75 284 ASP A N 1
ATOM 2211 C CA . ASP A 1 284 ? -12.752 -0.131 -14.483 1.00 95.75 284 ASP A CA 1
ATOM 2212 C C . ASP A 1 284 ? -12.287 -1.515 -14.977 1.00 95.75 284 ASP A C 1
ATOM 2214 O O . ASP A 1 284 ? -11.229 -1.664 -15.597 1.00 95.75 284 ASP A O 1
ATOM 2218 N N . ARG A 1 285 ? -13.070 -2.555 -14.669 1.00 96.94 285 ARG A N 1
ATOM 2219 C CA . ARG A 1 285 ? -12.725 -3.942 -15.013 1.00 96.94 285 ARG A CA 1
ATOM 2220 C C . ARG A 1 285 ? -12.498 -4.125 -16.516 1.00 96.94 285 ARG A C 1
ATOM 2222 O O . ARG A 1 285 ? -11.541 -4.788 -16.898 1.00 96.94 285 ARG A O 1
ATOM 2229 N N . ARG A 1 286 ? -13.359 -3.539 -17.357 1.00 97.12 286 ARG A N 1
ATOM 2230 C CA . ARG A 1 286 ? -13.283 -3.670 -18.823 1.00 97.12 286 ARG A CA 1
ATOM 2231 C C . ARG A 1 286 ? -11.993 -3.075 -19.372 1.00 97.12 286 ARG A C 1
ATOM 2233 O O . ARG A 1 286 ? -11.365 -3.669 -20.241 1.00 97.12 286 ARG A O 1
ATOM 2240 N N . SER A 1 287 ? -11.586 -1.926 -18.841 1.00 96.81 287 SER A N 1
ATOM 2241 C CA . SER A 1 287 ? -10.337 -1.278 -19.221 1.00 96.81 287 SER A CA 1
ATOM 2242 C C . SER A 1 287 ? -9.134 -2.140 -18.841 1.00 96.81 287 SER A C 1
ATOM 2244 O O . SER A 1 287 ? -8.249 -2.336 -19.665 1.00 96.81 287 SER A O 1
ATOM 2246 N N . VAL A 1 288 ? -9.126 -2.714 -17.631 1.00 97.75 288 VAL A N 1
ATOM 2247 C CA . VAL A 1 288 ? -8.052 -3.624 -17.195 1.00 97.75 288 VAL A CA 1
ATOM 2248 C C . VAL A 1 288 ? -8.012 -4.894 -18.047 1.00 97.75 288 VAL A C 1
ATOM 2250 O O . VAL A 1 288 ? -6.937 -5.331 -18.438 1.00 97.75 288 VAL A O 1
ATOM 2253 N N . GLU A 1 289 ? -9.164 -5.477 -18.370 1.00 98.12 289 GLU A N 1
ATOM 2254 C CA . GLU A 1 289 ? -9.251 -6.651 -19.242 1.00 98.12 289 GLU A CA 1
ATOM 2255 C C . GLU A 1 289 ? -8.678 -6.375 -20.633 1.00 98.12 289 GLU A C 1
ATOM 2257 O O . GLU A 1 289 ? -7.892 -7.169 -21.149 1.00 98.12 289 GLU A O 1
ATOM 2262 N N . TYR A 1 290 ? -9.013 -5.221 -21.210 1.00 97.94 290 TYR A N 1
ATOM 2263 C CA . TYR A 1 290 ? -8.426 -4.764 -22.463 1.00 97.94 290 TYR A CA 1
ATOM 2264 C C . TYR A 1 290 ? -6.901 -4.613 -22.357 1.00 97.94 290 TYR A C 1
ATOM 2266 O O . TYR A 1 290 ? -6.176 -5.152 -23.195 1.00 97.94 290 TYR A O 1
ATOM 2274 N N . ASP A 1 291 ? -6.415 -3.939 -21.310 1.00 97.38 291 ASP A N 1
ATOM 2275 C CA . ASP A 1 291 ? -4.987 -3.696 -21.080 1.00 97.38 291 ASP A CA 1
ATOM 2276 C C . ASP A 1 291 ? -4.203 -5.024 -20.943 1.00 97.38 291 ASP A C 1
ATOM 2278 O O . ASP A 1 291 ? -3.144 -5.185 -21.551 1.00 97.38 291 ASP A O 1
ATOM 2282 N N . LEU A 1 292 ? -4.748 -6.009 -20.217 1.00 97.81 292 LEU A N 1
ATOM 2283 C CA . LEU A 1 292 ? -4.142 -7.337 -20.060 1.00 97.81 292 LEU A CA 1
ATOM 2284 C C . LEU A 1 292 ? -4.098 -8.116 -21.382 1.00 97.81 292 LEU A C 1
ATOM 2286 O O . LEU A 1 292 ? -3.054 -8.667 -21.735 1.00 97.81 292 LEU A O 1
ATOM 2290 N N . ASN A 1 293 ? -5.199 -8.115 -22.140 1.00 97.19 293 ASN A N 1
ATOM 2291 C CA . ASN A 1 293 ? -5.282 -8.817 -23.423 1.00 97.19 293 ASN A CA 1
ATOM 2292 C C . ASN A 1 293 ? -4.298 -8.240 -24.451 1.00 97.19 293 ASN A C 1
ATOM 2294 O O . ASN A 1 293 ? -3.664 -8.996 -25.186 1.00 97.19 293 ASN A O 1
ATOM 2298 N N . LEU A 1 294 ? -4.116 -6.913 -24.474 1.00 94.94 294 LEU A N 1
ATOM 2299 C CA . LEU A 1 294 ? -3.104 -6.264 -25.317 1.00 94.94 294 LEU A CA 1
ATOM 2300 C C . LEU A 1 294 ? -1.676 -6.731 -25.002 1.00 94.94 294 LEU A C 1
ATOM 2302 O O . LEU A 1 294 ? -0.824 -6.739 -25.888 1.00 94.94 294 LEU A O 1
ATOM 2306 N N . GLN A 1 295 ? -1.408 -7.109 -23.752 1.00 91.38 295 GLN A N 1
ATOM 2307 C CA . GLN A 1 295 ? -0.105 -7.596 -23.295 1.00 91.38 295 GLN A CA 1
ATOM 2308 C C . GLN A 1 295 ? 0.053 -9.121 -23.435 1.00 91.38 295 GLN A C 1
ATOM 2310 O O . GLN A 1 295 ? 1.103 -9.657 -23.072 1.00 91.38 295 GLN A O 1
ATOM 2315 N N . GLY A 1 296 ? -0.963 -9.820 -23.960 1.00 91.69 296 GLY A N 1
ATOM 2316 C CA . GLY A 1 296 ? -0.976 -11.280 -24.086 1.00 91.69 296 GLY A CA 1
ATOM 2317 C C . GLY A 1 296 ? -0.990 -12.008 -22.738 1.00 91.69 296 GLY A C 1
ATOM 2318 O O . GLY A 1 296 ? -0.444 -13.106 -22.635 1.00 91.69 296 GLY A O 1
ATOM 2319 N N . ILE A 1 297 ? -1.546 -11.363 -21.709 1.00 90.75 297 ILE A N 1
ATOM 2320 C CA . ILE A 1 297 ? -1.742 -11.896 -20.352 1.00 90.75 297 ILE A CA 1
ATOM 2321 C C . ILE A 1 297 ? -3.173 -12.395 -20.235 1.00 90.75 297 ILE A C 1
ATOM 2323 O O . ILE A 1 297 ? -4.055 -11.797 -20.896 1.00 90.75 297 ILE A O 1
#

Foldseek 3Di:
DFFFFPLGFDADPVLFGDLDPSNLVSVQCLQLDCVLLVVLQFDDDPLLNNQFGRLLVLFLQLKWWWWQAPQGIKTWHWAADQVVRFIATWIWDADPVRDIDIDGCPDPVVVVRLVRTGTQAMETWDQAAAERNPPDDDDDDSNAPPAQNNQHHHQPDPDGHTSSVNSSRQRSHCDCPDRHNSRSSSNSSSRSSRNDCLSVLQSLQLAPHRSSLSSSLSCCNRSNHPPVSNLPQAAADEQPPCLSSLSSNSDNSSNRVSSNPDDTDPDDDHHYHYHPVRSVRGDGNVNSVVSNVVVVD

Secondary structure (DSSP, 8-state):
-EEETTTTEEE-TTSPBP-SHHHHHHHHHHHT-TTTTTT---SS-GGGGSSPPPHHHHHHHH-EEEEEETTEEEEEEEEEEGGGTEEEEEEEEE-TTS-EEEEETTSHHHHHHHHTSEEEEEEPPPSSS--SSTT--PPP-SS-SS-GGGG---TT--SS-SHHHHHHHHTS---TT-HHHHHHHHHHHHHHHHH-HHHHHHHHHT-SSTTHHHHHHHHHHHTSS-HHHHT----PEEPPHHHHHHHTT--HHHHHHHHHHS---SSS--EEEE-GGGGGG---HHHHHHHHHHTT-

pLDDT: mean 94.08, std 6.84, range [52.88, 98.75]

Radius of gyration: 17.58 Å; chains: 1; bounding box: 44×46×53 Å